Protein AF-0000000067332868 (afdb_homodimer)

Nearest PDB structures (foldseek):
  3ima-assembly1_B  TM=9.356E-01  e=1.947E-05  Colocasia esculenta
  4lzi-assembly1_A  TM=9.029E-01  e=5.830E-05  Solanum tuberosum
  2w9p-assembly9_I  TM=9.432E-01  e=9.550E-05  Solanum tuberosum
  7uai-assembly1_H  TM=7.246E-01  e=8.571E-02  Homo sapiens
  5kux-assembly1_A  TM=5.017E-01  e=9.050E-03  synthetic construct

Solvent-accessible surface area (backbone atoms only — not comparable to full-atom values): 15020 Å² total; per-residue (Å²): 133,81,81,77,77,82,77,81,79,81,82,80,78,78,78,80,78,65,81,65,81,84,70,84,54,53,57,85,50,64,70,70,57,42,56,50,69,40,88,89,58,41,37,56,51,82,62,49,80,36,68,68,56,36,49,50,42,44,47,47,45,52,52,49,25,67,41,57,72,4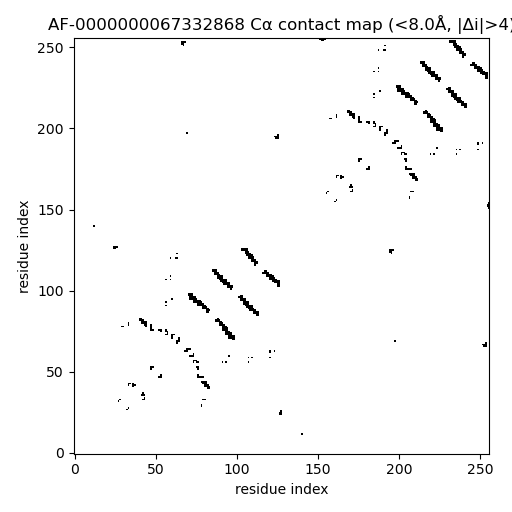7,67,62,40,70,72,45,40,73,44,41,32,34,28,82,71,96,27,40,36,36,42,36,34,30,38,32,32,37,77,89,69,49,73,47,46,27,42,34,32,37,40,34,33,75,85,79,60,50,72,43,81,74,46,71,34,55,59,82,133,81,82,78,78,80,78,81,80,80,79,77,78,76,77,77,73,80,76,71,84,83,68,82,51,52,57,87,49,63,70,69,58,41,59,51,67,41,88,87,60,41,38,56,52,84,63,49,81,36,68,68,54,36,50,50,42,44,49,47,46,52,52,50,26,69,40,58,71,46,67,62,39,71,72,46,39,74,42,42,33,35,28,81,71,96,26,40,37,36,42,37,34,30,40,32,34,36,77,89,69,49,72,46,45,26,41,34,32,38,40,34,32,73,87,82,59,50,73,44,80,74,47,70,34,54,59,80

Foldseek 3Di:
DDPPPPPPDPPPPPPPPPPPPPPDQPDPCAPVVQPPPDPDFKDKDDDQVDPVNFVVQQVLVVVVCVVVVFDKHWDGFRIWIWGDDQFIWIWTWTWMAGPVRDIFTKTWIKGAHDPVRDIDTDDIGTGD/DPPPPPPPDPPPPPPPPPDDPPPPLPDPCAPVVQPPPDPDFKDKDDDQVDPVNFVVQQVLVVVVCVVVVFDKHWDGFRIWIWGDDQFIWIWTWTWMAGPVRDIFTKTWIKGAHDVVRDIDTDDIGTGD

Structure (mmCIF, N/CA/C/O backbone):
data_AF-0000000067332868-model_v1
#
loop_
_entity.id
_entity.type
_entity.pdbx_description
1 polymer 'Cysteine proteinase inhibitor'
#
loop_
_atom_site.group_PDB
_atom_site.id
_atom_site.type_symbol
_atom_site.label_atom_id
_atom_site.label_alt_id
_atom_site.label_comp_id
_atom_site.label_asym_id
_atom_site.label_entity_id
_atom_site.label_seq_id
_atom_site.pdbx_PDB_ins_code
_atom_site.Cartn_x
_atom_site.Cartn_y
_atom_site.Cartn_z
_atom_site.occupancy
_atom_site.B_iso_or_equiv
_atom_site.auth_seq_id
_atom_site.auth_comp_id
_atom_site.auth_asym_id
_atom_site.auth_atom_id
_atom_site.pdbx_PDB_model_num
ATOM 1 N N . MET A 1 1 ? 49.406 -16.328 24.766 1 29.92 1 MET A N 1
ATOM 2 C CA . MET A 1 1 ? 49.469 -15.109 23.984 1 29.92 1 MET A CA 1
ATOM 3 C C . MET A 1 1 ? 48.375 -15.102 22.906 1 29.92 1 MET A C 1
ATOM 5 O O . MET A 1 1 ? 48.5 -15.805 21.891 1 29.92 1 MET A O 1
ATOM 9 N N . ARG A 1 2 ? 47.062 -15.211 23.25 1 40.25 2 ARG A N 1
ATOM 10 C CA . ARG A 1 2 ? 45.938 -15.766 22.531 1 40.25 2 ARG A CA 1
ATOM 11 C C . ARG A 1 2 ? 45.531 -14.867 21.359 1 40.25 2 ARG A C 1
ATOM 13 O O . ARG A 1 2 ? 45.344 -13.664 21.531 1 40.25 2 ARG A O 1
ATOM 20 N N . THR A 1 3 ? 45.969 -15.227 20.125 1 40.34 3 THR A N 1
ATOM 21 C CA . THR A 1 3 ? 45.781 -14.531 18.859 1 40.34 3 THR A CA 1
ATOM 22 C C . THR A 1 3 ? 44.312 -14.227 18.609 1 40.34 3 THR A C 1
ATOM 24 O O . THR A 1 3 ? 43.469 -15.133 18.547 1 40.34 3 THR A O 1
ATOM 27 N N . THR A 1 4 ? 43.719 -13.102 19.109 1 47.38 4 THR A N 1
ATOM 28 C CA . THR A 1 4 ? 42.375 -12.555 18.938 1 47.38 4 THR A CA 1
ATOM 29 C C . THR A 1 4 ? 42.062 -12.352 17.469 1 47.38 4 THR A C 1
ATOM 31 O O . THR A 1 4 ? 42.719 -11.562 16.781 1 47.38 4 THR A O 1
ATOM 34 N N . SER A 1 5 ? 41.688 -13.375 16.688 1 40.94 5 SER A N 1
ATOM 35 C CA . SER A 1 5 ? 41.344 -13.32 15.266 1 40.94 5 SER A CA 1
ATOM 36 C C . SER A 1 5 ? 40.25 -12.281 15 1 40.94 5 SER A C 1
ATOM 38 O O . SER A 1 5 ? 39.188 -12.312 15.633 1 40.94 5 SER A O 1
ATOM 40 N N . PHE A 1 6 ? 40.594 -11.031 14.609 1 41.34 6 PHE A N 1
ATOM 41 C CA . PHE A 1 6 ? 39.719 -9.945 14.18 1 41.34 6 PHE A CA 1
ATOM 42 C C . PHE A 1 6 ? 38.844 -10.383 13.008 1 41.34 6 PHE A C 1
ATOM 44 O O . PHE A 1 6 ? 39.375 -10.648 11.914 1 41.34 6 PHE A O 1
ATOM 51 N N . LEU A 1 7 ? 37.75 -11.117 13.227 1 36.78 7 LEU A N 1
ATOM 52 C CA . LEU A 1 7 ? 36.812 -11.5 12.188 1 36.78 7 LEU A CA 1
ATOM 53 C C . LEU A 1 7 ? 36.25 -10.273 11.492 1 36.78 7 LEU A C 1
ATOM 55 O O . LEU A 1 7 ? 35.656 -9.406 12.133 1 36.78 7 LEU A O 1
ATOM 59 N N . LEU A 1 8 ? 36.75 -9.875 10.305 1 32.12 8 LEU A N 1
ATOM 60 C CA . LEU A 1 8 ? 36.375 -8.828 9.352 1 32.12 8 LEU A CA 1
ATOM 61 C C . LEU A 1 8 ? 34.969 -9.039 8.852 1 32.12 8 LEU A C 1
ATOM 63 O O . LEU A 1 8 ? 34.656 -10.039 8.195 1 32.12 8 LEU A O 1
ATOM 67 N N . ILE A 1 9 ? 33.938 -8.508 9.555 1 33.19 9 ILE A N 1
ATOM 68 C CA . ILE A 1 9 ? 32.531 -8.578 9.188 1 33.19 9 ILE A CA 1
ATOM 69 C C . ILE A 1 9 ? 32.281 -7.793 7.902 1 33.19 9 ILE A C 1
ATOM 71 O O . ILE A 1 9 ? 32.531 -6.582 7.855 1 33.19 9 ILE A O 1
ATOM 75 N N . VAL A 1 10 ? 32.25 -8.406 6.68 1 31.3 10 VAL A N 1
ATOM 76 C CA . VAL A 1 10 ? 31.938 -7.898 5.344 1 31.3 10 VAL A CA 1
ATOM 77 C C . VAL A 1 10 ? 30.5 -7.41 5.285 1 31.3 10 VAL A C 1
ATOM 79 O O . VAL A 1 10 ? 29.562 -8.195 5.473 1 31.3 10 VAL A O 1
ATOM 82 N N . VAL A 1 11 ? 30.172 -6.141 5.648 1 30.38 11 VAL A N 1
ATOM 83 C CA . VAL A 1 11 ? 28.875 -5.461 5.523 1 30.38 11 VAL A CA 1
ATOM 84 C C . VAL A 1 11 ? 28.453 -5.43 4.055 1 30.38 11 VAL A C 1
ATOM 86 O O . VAL A 1 11 ? 29.094 -4.762 3.234 1 30.38 11 VAL A O 1
ATOM 89 N N . VAL A 1 12 ? 27.75 -6.473 3.467 1 29.84 12 VAL A N 1
ATOM 90 C CA . VAL A 1 12 ? 27.188 -6.469 2.123 1 29.84 12 VAL A CA 1
ATOM 91 C C . VAL A 1 12 ? 26.031 -5.469 2.049 1 29.84 12 VAL A C 1
ATOM 93 O O . VAL A 1 12 ? 25.016 -5.633 2.729 1 29.84 12 VAL A O 1
ATOM 96 N N . VAL A 1 13 ? 26.219 -4.184 1.858 1 28.98 13 VAL A N 1
ATOM 97 C CA . VAL A 1 13 ? 25.266 -3.143 1.512 1 28.98 13 VAL A CA 1
ATOM 98 C C . VAL A 1 13 ? 24.438 -3.58 0.301 1 28.98 13 VAL A C 1
ATOM 100 O O . VAL A 1 13 ? 24.969 -3.715 -0.803 1 28.98 13 VAL A O 1
ATOM 103 N N . ILE A 1 14 ? 23.281 -4.34 0.444 1 29.86 14 ILE A N 1
ATOM 104 C CA . ILE A 1 14 ? 22.375 -4.598 -0.675 1 29.86 14 ILE A CA 1
ATOM 105 C C . ILE A 1 14 ? 21.734 -3.289 -1.13 1 29.86 14 ILE A C 1
ATOM 107 O O . ILE A 1 14 ? 21.047 -2.621 -0.348 1 29.86 14 ILE A O 1
ATOM 111 N N . MET A 1 15 ? 22.281 -2.553 -2.029 1 28.39 15 MET A N 1
ATOM 112 C CA . MET A 1 15 ? 21.766 -1.441 -2.824 1 28.39 15 MET A CA 1
ATOM 113 C C . MET A 1 15 ? 20.375 -1.762 -3.373 1 28.39 15 MET A C 1
ATOM 115 O O . MET A 1 15 ?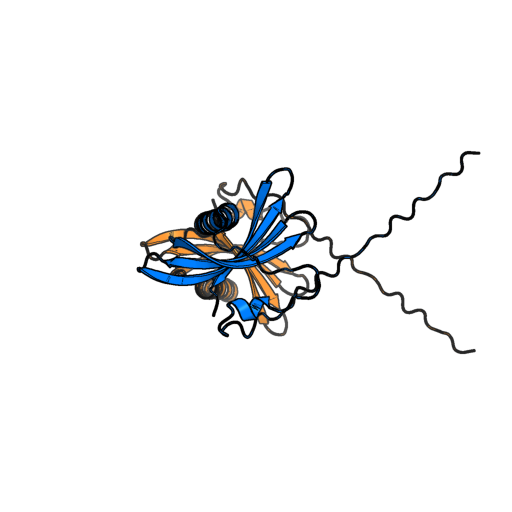 20.219 -2.705 -4.148 1 28.39 15 MET A O 1
ATOM 119 N N . TYR A 1 16 ? 19.297 -1.478 -2.457 1 30.19 16 TYR A N 1
ATOM 120 C CA . TYR A 1 16 ? 17.969 -1.68 -3.012 1 30.19 16 TYR A CA 1
ATOM 121 C C . TYR A 1 16 ? 17.703 -0.71 -4.156 1 30.19 16 TYR A C 1
ATOM 123 O O . TYR A 1 16 ? 17.797 0.507 -3.982 1 30.19 16 TYR A O 1
ATOM 131 N N . ALA A 1 17 ? 17.844 -1.051 -5.395 1 29.14 17 ALA A N 1
ATOM 132 C CA . ALA A 1 17 ? 17.531 -0.453 -6.684 1 29.14 17 ALA A CA 1
ATOM 133 C C . ALA A 1 17 ? 16.047 -0.12 -6.777 1 29.14 17 ALA A C 1
ATOM 135 O O . ALA A 1 17 ? 15.273 -0.834 -7.434 1 29.14 17 ALA A O 1
ATOM 136 N N . ILE A 1 18 ? 15.32 0.392 -5.762 1 31.39 18 ILE A N 1
ATOM 137 C CA . ILE A 1 18 ? 13.898 0.318 -6.062 1 31.39 18 ILE A CA 1
ATOM 138 C C . ILE A 1 18 ? 13.539 1.345 -7.137 1 31.39 18 ILE A C 1
ATOM 140 O O . ILE A 1 18 ? 12.391 1.428 -7.57 1 31.39 18 ILE A O 1
ATOM 144 N N . GLY A 1 19 ? 14.234 2.379 -7.508 1 31.89 19 GLY A N 1
ATOM 145 C CA . GLY A 1 19 ? 13.414 3.363 -8.195 1 31.89 19 GLY 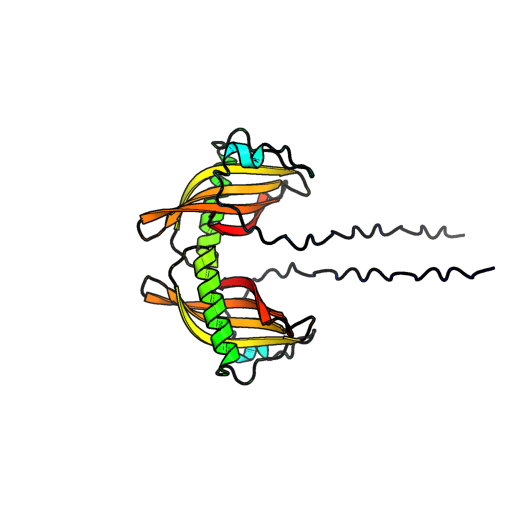A CA 1
ATOM 146 C C . GLY A 1 19 ? 12.844 2.852 -9.508 1 31.89 19 GLY A C 1
ATOM 147 O O . GLY A 1 19 ? 13.242 3.301 -10.586 1 31.89 19 GLY A O 1
ATOM 148 N N . VAL A 1 20 ? 12.438 1.675 -9.766 1 33.19 20 VAL A N 1
ATOM 149 C CA . VAL A 1 20 ? 11.945 1.549 -11.133 1 33.19 20 VAL A CA 1
ATOM 150 C C . VAL A 1 20 ? 10.727 2.445 -11.328 1 33.19 20 VAL A C 1
ATOM 152 O O . VAL A 1 20 ? 9.781 2.396 -10.539 1 33.19 20 VAL A O 1
ATOM 155 N N . PRO A 1 21 ? 10.75 3.586 -11.945 1 30.84 21 PRO A N 1
ATOM 156 C CA . PRO A 1 21 ? 9.469 4.133 -12.406 1 30.84 21 PRO A CA 1
ATOM 157 C C . PRO A 1 21 ? 8.578 3.074 -13.047 1 30.84 21 PRO A C 1
ATOM 159 O O . PRO A 1 21 ? 9.023 2.32 -13.914 1 30.84 21 PRO A O 1
ATOM 162 N N . ALA A 1 22 ? 7.578 2.508 -12.406 1 32.03 22 ALA A N 1
ATOM 163 C CA . ALA A 1 22 ? 6.57 1.568 -12.898 1 32.03 22 ALA A CA 1
ATOM 164 C C . ALA A 1 22 ? 5.785 2.164 -14.062 1 32.03 22 ALA A C 1
ATOM 166 O O . ALA A 1 22 ? 4.875 2.967 -13.859 1 32.03 22 ALA A O 1
ATOM 167 N N . THR A 1 23 ? 6.32 2.824 -15.07 1 33 23 THR A N 1
ATOM 168 C CA . THR A 1 23 ? 5.469 3.326 -16.141 1 33 23 THR A CA 1
ATOM 169 C C . THR A 1 23 ? 4.539 2.229 -16.656 1 33 23 THR A C 1
ATOM 171 O O . THR A 1 23 ? 3.324 2.418 -16.719 1 33 23 THR A O 1
ATOM 174 N N . GLY A 1 24 ? 4.922 1.521 -17.812 1 31.52 24 GLY A N 1
ATOM 175 C CA . GLY A 1 24 ? 4.176 1.049 -18.953 1 31.52 24 GLY A CA 1
ATOM 176 C C . GLY A 1 24 ? 3.377 -0.211 -18.672 1 31.52 24 GLY A C 1
ATOM 177 O O . GLY A 1 24 ? 3.842 -1.319 -18.953 1 31.52 24 GLY A O 1
ATOM 178 N N . CYS A 1 25 ? 2.617 -0.277 -17.641 1 32.5 25 CYS A N 1
ATOM 179 C CA . CYS A 1 25 ? 2.191 -1.63 -17.297 1 32.5 25 CYS A CA 1
ATOM 180 C C . CYS A 1 25 ? 1.218 -2.172 -18.328 1 32.5 25 CYS A C 1
ATOM 182 O O . CYS A 1 25 ? 0.684 -3.271 -18.172 1 32.5 25 CYS A O 1
ATOM 184 N N . GLY A 1 26 ? 0.621 -1.315 -19.094 1 30.06 26 GLY A N 1
ATOM 185 C CA . GLY A 1 26 ? -0.625 -1.815 -19.656 1 30.06 26 GLY A CA 1
ATOM 186 C C . GLY A 1 26 ? -0.439 -3.039 -20.531 1 30.06 26 GLY A C 1
ATOM 187 O O . GLY A 1 26 ? -1.333 -3.402 -21.297 1 30.06 26 GLY A O 1
ATOM 188 N N . GLU A 1 27 ? 0.792 -3.219 -20.984 1 31.98 27 GLU A N 1
ATOM 189 C CA . GLU A 1 27 ? 0.704 -4.223 -22.031 1 31.98 27 GLU A CA 1
ATOM 190 C C . GLU A 1 27 ? 0.125 -5.531 -21.5 1 31.98 27 GLU A C 1
ATOM 192 O O . GLU A 1 27 ? 0.164 -5.793 -20.297 1 31.98 27 GLU A O 1
ATOM 197 N N . SER A 1 28 ? -0.56 -6.395 -22.266 1 34.91 28 SER A N 1
ATOM 198 C CA . SER A 1 28 ? -1.007 -7.77 -22.062 1 34.91 28 SER A CA 1
ATOM 199 C C . SER A 1 28 ? 0.024 -8.578 -21.281 1 34.91 28 SER A C 1
ATOM 201 O O . SER A 1 28 ? 1.09 -8.906 -21.812 1 34.91 28 SER A O 1
ATOM 203 N N . MET A 1 29 ? 0.327 -8.25 -20.125 1 42.38 29 MET A N 1
ATOM 204 C CA . MET A 1 29 ? 1.393 -8.703 -19.25 1 42.38 29 MET A CA 1
ATOM 205 C C . MET A 1 29 ? 1.365 -10.227 -19.094 1 42.38 29 MET A C 1
ATOM 207 O O . MET A 1 29 ? 2.17 -10.797 -18.359 1 42.38 29 MET A O 1
ATOM 211 N N . GLY A 1 30 ? 0.414 -10.953 -19.625 1 43 30 GLY A N 1
ATOM 212 C CA . GLY A 1 30 ? 0.345 -12.359 -19.266 1 43 30 GLY A CA 1
ATOM 213 C C . GLY A 1 30 ? 1.706 -13.023 -19.188 1 43 30 GLY A C 1
ATOM 214 O O . GLY A 1 30 ? 2.529 -12.664 -18.344 1 43 30 GLY A O 1
ATOM 215 N N . THR A 1 31 ? 1.778 -14.219 -20.078 1 45.84 31 THR A N 1
ATOM 216 C CA . THR A 1 31 ? 2.922 -15.117 -20.188 1 45.84 31 THR A CA 1
ATOM 217 C C . THR A 1 31 ? 4.172 -14.359 -20.609 1 45.84 31 THR A C 1
ATOM 219 O O . THR A 1 31 ? 5.281 -14.68 -20.188 1 45.84 31 THR A O 1
ATOM 222 N N . ARG A 1 32 ? 3.85 -13.445 -21.391 1 47.28 32 ARG A N 1
ATOM 223 C CA . ARG A 1 32 ? 4.961 -12.742 -22.031 1 47.28 32 ARG A CA 1
ATOM 224 C C . ARG A 1 32 ? 5.723 -11.891 -21.016 1 47.28 32 ARG A C 1
ATOM 226 O O . ARG A 1 32 ? 6.926 -11.68 -21.156 1 47.28 32 ARG A O 1
ATOM 233 N N . LEU A 1 33 ? 4.844 -11.453 -20.016 1 51.38 33 LEU A N 1
ATOM 234 C CA . LEU A 1 33 ? 5.516 -10.586 -19.047 1 51.38 33 LEU A CA 1
ATOM 235 C C . LEU A 1 33 ? 6.617 -11.336 -18.312 1 51.38 33 LEU A C 1
ATOM 237 O O . LEU A 1 33 ? 7.641 -10.75 -17.953 1 51.38 33 LEU A O 1
ATOM 241 N N . TRP A 1 34 ? 6.25 -12.602 -18.078 1 65.25 34 TRP A N 1
ATOM 242 C CA . TRP A 1 34 ? 7.207 -13.281 -17.219 1 65.25 34 TRP A CA 1
ATOM 243 C C . TRP A 1 34 ? 8.273 -14 -18.047 1 65.25 34 TRP A C 1
ATOM 245 O O . TRP A 1 34 ? 9.156 -14.656 -17.484 1 65.25 34 TRP A O 1
ATOM 255 N N . ASN A 1 35 ? 7.988 -14.078 -19.344 1 55.69 35 ASN A N 1
ATOM 256 C CA . ASN A 1 35 ? 8.898 -14.891 -20.156 1 55.69 35 ASN A CA 1
ATOM 257 C C . ASN A 1 35 ? 10.359 -14.516 -19.891 1 55.69 35 ASN A C 1
ATOM 259 O O . ASN A 1 35 ? 11.266 -15.156 -20.422 1 55.69 35 ASN A O 1
ATOM 263 N N . THR A 1 36 ? 10.516 -13.391 -19.5 1 52.78 36 THR A N 1
ATOM 264 C CA . THR A 1 36 ? 11.961 -13.203 -19.422 1 52.78 36 THR A CA 1
ATOM 265 C C . THR A 1 36 ? 12.516 -13.859 -18.156 1 52.78 36 THR A C 1
ATOM 267 O O . THR A 1 36 ? 11.977 -13.664 -17.062 1 52.78 36 THR A O 1
ATOM 270 N N . THR A 1 37 ? 12.836 -15.172 -18.297 1 54.25 37 THR A N 1
ATOM 271 C CA . THR A 1 37 ? 13.664 -15.664 -17.203 1 54.25 37 THR A CA 1
ATOM 272 C C . THR A 1 37 ? 14.477 -14.523 -16.594 1 54.25 37 THR A C 1
ATOM 274 O O . THR A 1 37 ? 15.344 -13.945 -17.25 1 54.25 37 THR A O 1
ATOM 277 N N . GLY A 1 38 ? 13.781 -13.664 -16.109 1 54.06 38 GLY A N 1
ATOM 278 C CA . GLY A 1 38 ? 14.438 -12.43 -15.688 1 54.06 38 GLY A CA 1
ATOM 279 C C . GLY A 1 38 ? 15.711 -12.664 -14.906 1 54.06 38 GLY A C 1
ATOM 280 O O . GLY A 1 38 ? 15.906 -13.742 -14.328 1 54.06 38 GLY A O 1
ATOM 281 N N . ALA A 1 39 ? 16.703 -11.969 -15.023 1 64.88 39 ALA A N 1
ATOM 282 C CA . ALA A 1 39 ? 17.859 -11.719 -14.18 1 64.88 39 ALA A CA 1
ATOM 283 C C . ALA A 1 39 ? 17.453 -11.555 -12.719 1 64.88 39 ALA A C 1
ATOM 285 O O . ALA A 1 39 ? 16.328 -11.125 -12.422 1 64.88 39 ALA A O 1
ATOM 286 N N . ASN A 1 40 ? 17.969 -12.508 -11.82 1 80.81 40 ASN A N 1
ATOM 287 C CA . ASN A 1 40 ? 17.922 -12.312 -10.375 1 80.81 40 ASN A CA 1
ATOM 288 C C . ASN A 1 40 ? 17.094 -13.383 -9.688 1 80.81 40 ASN A C 1
ATOM 290 O O . ASN A 1 40 ? 16.469 -13.125 -8.648 1 80.81 40 ASN A O 1
ATOM 294 N N . GLY A 1 41 ? 16.75 -14.516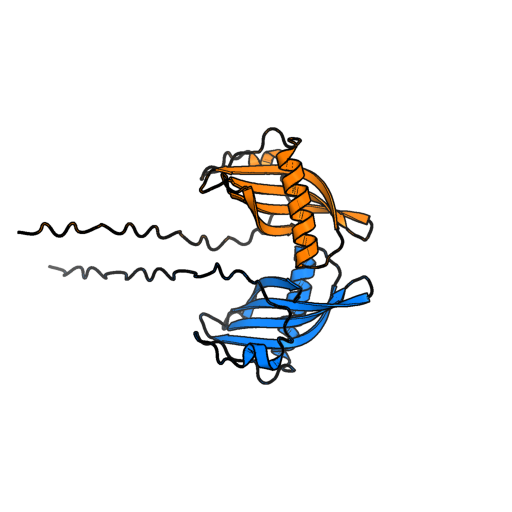 -10.492 1 91 41 GLY A N 1
ATOM 295 C CA . GLY A 1 41 ? 16.203 -15.664 -9.797 1 91 41 GLY A CA 1
ATOM 296 C C . GLY A 1 41 ? 14.688 -15.75 -9.906 1 91 41 GLY A C 1
ATOM 297 O O . GLY A 1 41 ? 14.07 -16.672 -9.359 1 91 41 GLY A O 1
ATOM 298 N N . TRP A 1 42 ? 14.047 -14.891 -10.594 1 93.38 42 TRP A N 1
ATOM 299 C CA . TRP A 1 42 ? 12.602 -14.961 -10.789 1 93.38 42 TRP A CA 1
ATOM 300 C C . TRP A 1 42 ? 12.25 -15.984 -11.867 1 93.38 42 TRP A C 1
ATOM 302 O O . TRP A 1 42 ? 12.906 -16.047 -12.906 1 93.38 42 TRP A O 1
ATOM 312 N N . GLU A 1 43 ? 11.258 -16.797 -11.602 1 94.25 43 GLU A N 1
ATOM 313 C CA . GLU A 1 43 ? 10.758 -17.797 -12.547 1 94.25 43 GLU A CA 1
ATOM 314 C C . GLU A 1 43 ? 9.234 -17.75 -12.641 1 94.25 43 GLU A C 1
ATOM 316 O O . GLU A 1 43 ? 8.555 -17.609 -11.625 1 94.25 43 GLU A O 1
ATOM 321 N N . PRO A 1 44 ? 8.797 -17.906 -13.82 1 95.31 44 PRO A N 1
ATOM 322 C CA . PRO A 1 44 ? 7.34 -17.969 -13.93 1 95.31 44 PRO A CA 1
ATOM 323 C C . PRO A 1 44 ? 6.742 -19.156 -13.18 1 95.31 44 PRO A C 1
ATOM 325 O O . PRO A 1 44 ? 7.363 -20.219 -13.102 1 95.31 44 PRO A O 1
ATOM 328 N N . ILE A 1 45 ? 5.617 -18.891 -12.648 1 97.12 45 ILE A N 1
ATOM 329 C CA . ILE A 1 45 ? 4.895 -19.984 -12.008 1 97.12 45 ILE A CA 1
ATOM 330 C C . ILE A 1 45 ? 4.285 -20.891 -13.07 1 97.12 45 ILE A C 1
ATOM 332 O O . ILE A 1 45 ? 3.438 -20.469 -13.852 1 97.12 45 ILE A O 1
ATOM 336 N N . LYS A 1 46 ? 4.652 -22.062 -13.062 1 95 46 LYS A N 1
ATOM 337 C CA . LYS A 1 46 ? 4.293 -22.984 -14.133 1 95 46 LYS A CA 1
ATOM 338 C C . LYS A 1 46 ? 2.846 -23.453 -13.992 1 95 46 LYS A C 1
ATOM 340 O O . LYS A 1 46 ? 2.104 -23.484 -14.977 1 95 46 LYS A O 1
ATOM 345 N N . ASN A 1 47 ? 2.467 -23.875 -12.828 1 97.75 47 ASN A N 1
ATOM 346 C CA . ASN A 1 47 ? 1.086 -24.281 -12.578 1 97.75 47 ASN A CA 1
ATOM 347 C C . ASN A 1 47 ? 0.333 -23.219 -11.766 1 97.75 47 ASN A C 1
ATOM 349 O O . ASN A 1 47 ? 0.291 -23.297 -10.539 1 97.75 47 ASN A O 1
ATOM 353 N N . ILE A 1 48 ? -0.323 -22.344 -12.422 1 98 48 ILE A N 1
ATOM 354 C CA . ILE A 1 48 ? -0.98 -21.219 -11.789 1 98 48 ILE A CA 1
ATOM 355 C C . ILE A 1 48 ? -2.184 -21.703 -10.984 1 98 48 ILE A C 1
ATOM 357 O O . ILE A 1 48 ? -2.627 -21.016 -10.047 1 98 48 ILE A O 1
ATOM 361 N N . ASN A 1 49 ? -2.66 -22.891 -11.273 1 98.25 49 ASN A N 1
ATOM 362 C CA . ASN A 1 49 ? -3.834 -23.422 -10.586 1 98.25 49 ASN A CA 1
ATOM 363 C C . ASN A 1 49 ? -3.447 -24.219 -9.344 1 98.25 49 ASN A C 1
ATOM 365 O O . ASN A 1 49 ? -4.309 -24.781 -8.672 1 98.25 49 ASN A O 1
ATOM 369 N N . ASP A 1 50 ? -2.15 -24.203 -9.102 1 98.31 50 ASP A N 1
ATOM 370 C CA . ASP A 1 50 ? -1.694 -24.844 -7.879 1 98.31 50 ASP A CA 1
ATOM 371 C C . ASP A 1 50 ? -2.457 -24.328 -6.664 1 98.31 50 ASP A C 1
ATOM 373 O O . ASP A 1 50 ? -2.676 -23.125 -6.527 1 98.31 50 ASP A O 1
ATOM 377 N N . LYS A 1 51 ? -2.822 -25.266 -5.734 1 98.56 51 LYS A N 1
ATOM 378 C CA . LYS A 1 51 ? -3.654 -24.922 -4.586 1 98.56 51 LYS A CA 1
ATOM 379 C C . LYS A 1 51 ? -2.975 -23.875 -3.711 1 98.56 51 LYS A C 1
ATOM 381 O O . LYS A 1 51 ? -3.625 -22.953 -3.23 1 98.56 51 LYS A O 1
ATOM 386 N N . HIS A 1 52 ? -1.703 -23.969 -3.422 1 98.44 52 HIS A N 1
ATOM 387 C CA . HIS A 1 52 ? -0.975 -23.047 -2.564 1 98.44 52 HIS A CA 1
ATOM 388 C C . HIS A 1 52 ? -0.911 -21.656 -3.188 1 98.44 52 HIS A C 1
ATOM 390 O O . HIS A 1 52 ? -1.064 -20.641 -2.49 1 98.44 52 HIS A O 1
ATOM 396 N N . ILE A 1 53 ? -0.722 -21.594 -4.496 1 98.69 53 ILE A N 1
ATOM 397 C CA . ILE A 1 53 ? -0.679 -20.328 -5.223 1 98.69 53 ILE A CA 1
ATOM 398 C C . ILE A 1 53 ? -2.027 -19.625 -5.105 1 98.69 53 ILE A C 1
ATOM 400 O O . ILE A 1 53 ? -2.084 -18.422 -4.809 1 98.69 53 ILE A O 1
ATOM 404 N N . GLN A 1 54 ? -3.086 -20.375 -5.32 1 98.94 54 GLN A N 1
ATOM 405 C CA . GLN A 1 54 ? -4.418 -19.781 -5.242 1 98.94 54 GLN A CA 1
ATOM 406 C C . GLN A 1 54 ? -4.746 -19.359 -3.816 1 98.94 54 GLN A C 1
ATOM 408 O O . GLN A 1 54 ? -5.367 -18.312 -3.6 1 98.94 54 GLN A O 1
ATOM 413 N N . GLU A 1 55 ? -4.277 -20.141 -2.818 1 98.75 55 GLU A N 1
ATOM 414 C CA . GLU A 1 55 ? -4.473 -19.781 -1.417 1 98.75 55 GLU A CA 1
ATOM 415 C C . GLU A 1 55 ? -3.721 -18.5 -1.067 1 98.75 55 GLU A C 1
ATOM 417 O O . GLU A 1 55 ? -4.227 -17.656 -0.316 1 98.75 55 GLU A O 1
ATOM 422 N N . LEU A 1 56 ? -2.555 -18.359 -1.602 1 98.75 56 LEU A N 1
ATOM 423 C CA . LEU A 1 56 ? -1.772 -17.156 -1.387 1 98.75 56 LEU A CA 1
ATOM 424 C C . LEU A 1 56 ? -2.488 -15.93 -1.959 1 98.75 56 LEU A C 1
ATOM 426 O O . LEU A 1 56 ? -2.51 -14.867 -1.334 1 98.75 56 LEU A O 1
ATOM 430 N N . GLY A 1 57 ? -3.008 -16.062 -3.129 1 98.88 57 GLY A N 1
ATOM 431 C CA . GLY A 1 57 ? -3.773 -14.977 -3.725 1 98.88 57 GLY A CA 1
ATOM 432 C C . GLY A 1 57 ? -4.984 -14.578 -2.898 1 98.88 57 GLY A C 1
ATOM 433 O O . GLY A 1 57 ? -5.234 -13.391 -2.689 1 98.88 57 GLY A O 1
ATOM 434 N N . ASP A 1 58 ? -5.723 -15.602 -2.5 1 98.81 58 ASP A N 1
ATOM 435 C CA . ASP A 1 58 ? -6.891 -15.359 -1.66 1 98.81 58 ASP A CA 1
ATOM 436 C C . ASP A 1 58 ? -6.504 -14.625 -0.381 1 98.81 58 ASP A C 1
ATOM 438 O O . ASP A 1 58 ? -7.141 -13.633 -0.016 1 98.81 58 ASP A O 1
ATOM 442 N N . TRP A 1 59 ? -5.473 -15.047 0.251 1 98.81 59 TRP A N 1
ATOM 443 C CA . TRP A 1 59 ? -4.969 -14.406 1.459 1 98.81 59 TRP A CA 1
ATOM 444 C C . TRP A 1 59 ? -4.562 -12.961 1.179 1 98.81 59 TRP A C 1
ATOM 446 O O . TRP A 1 59 ? -4.836 -12.062 1.98 1 98.81 59 TRP A O 1
ATOM 456 N N . ALA A 1 60 ? -3.893 -12.727 0.099 1 98.75 60 ALA A N 1
ATOM 457 C CA . ALA A 1 60 ? -3.443 -11.383 -0.256 1 98.75 60 ALA A CA 1
ATOM 458 C C . ALA A 1 60 ? -4.625 -10.43 -0.389 1 98.75 60 ALA A C 1
ATOM 460 O O . ALA A 1 60 ? -4.57 -9.297 0.086 1 98.75 60 ALA A O 1
ATOM 461 N N . VAL A 1 61 ? -5.672 -10.836 -1.036 1 98.62 61 VAL A N 1
ATOM 462 C CA . VAL A 1 61 ? -6.855 -10.008 -1.229 1 98.62 61 VAL A CA 1
ATOM 463 C C . VAL A 1 61 ? -7.52 -9.727 0.119 1 98.62 61 VAL A C 1
ATOM 465 O O . VAL A 1 61 ? -7.949 -8.609 0.388 1 98.62 61 VAL A O 1
ATOM 468 N N . LEU A 1 62 ? -7.617 -10.789 0.952 1 97.81 62 LEU A N 1
ATOM 469 C CA . LEU A 1 62 ? -8.18 -10.617 2.289 1 97.81 62 LEU A CA 1
ATOM 470 C C . LEU A 1 62 ? -7.344 -9.625 3.1 1 97.81 62 LEU A C 1
ATOM 472 O O . LEU A 1 62 ? -7.895 -8.734 3.756 1 97.81 62 LEU A O 1
ATOM 476 N N . GLU A 1 63 ? -6.031 -9.797 3.105 1 97.69 63 GLU A N 1
ATOM 477 C CA . GLU A 1 63 ? -5.125 -8.906 3.82 1 97.69 63 GLU A CA 1
ATOM 478 C C . GLU A 1 63 ? -5.27 -7.469 3.332 1 97.69 63 GLU A C 1
ATOM 480 O O . GLU A 1 63 ? -5.305 -6.531 4.133 1 97.69 63 GLU A O 1
ATOM 485 N N . PHE A 1 64 ? -5.297 -7.352 2.045 1 96.88 64 PHE A N 1
ATOM 486 C CA . PHE A 1 64 ? -5.504 -6.043 1.439 1 96.88 64 PHE A CA 1
ATOM 487 C C . PHE A 1 64 ? -6.809 -5.422 1.924 1 96.88 64 PHE A C 1
ATOM 489 O O . PHE A 1 64 ? -6.828 -4.266 2.355 1 96.88 64 PHE A O 1
ATOM 496 N N . SER A 1 65 ? -7.812 -6.129 1.819 1 94.75 65 SER A N 1
ATOM 497 C CA . SER A 1 65 ? -9.125 -5.652 2.24 1 94.75 65 SER A CA 1
ATOM 498 C C . SER A 1 65 ? -9.109 -5.211 3.701 1 94.75 65 SER A C 1
ATOM 500 O O . SER A 1 65 ? -9.719 -4.195 4.055 1 94.75 65 SER A O 1
ATOM 502 N N . LYS A 1 66 ? -8.469 -5.945 4.523 1 94.25 66 LYS A N 1
ATOM 503 C CA . LYS A 1 66 ? -8.383 -5.617 5.945 1 94.25 66 LYS A CA 1
ATOM 504 C C . LYS A 1 66 ? -7.602 -4.324 6.164 1 94.25 66 LYS A C 1
ATOM 506 O O . LYS A 1 66 ? -7.977 -3.498 6.996 1 94.25 66 LYS A O 1
ATOM 511 N N . ARG A 1 67 ? -6.555 -4.074 5.43 1 93.5 67 ARG A N 1
ATOM 512 C CA . ARG A 1 67 ? -5.656 -2.941 5.609 1 93.5 67 ARG A CA 1
ATOM 513 C C . ARG A 1 67 ? -6.324 -1.638 5.191 1 93.5 67 ARG A C 1
ATOM 515 O O . ARG A 1 67 ? -6.105 -0.594 5.809 1 93.5 67 ARG A O 1
ATOM 522 N N . VAL A 1 68 ? -7.117 -1.692 4.141 1 93.06 68 VAL A N 1
ATOM 523 C CA . VAL A 1 68 ? -7.582 -0.424 3.59 1 93.06 68 VAL A CA 1
ATOM 524 C C . VAL A 1 68 ? -9.102 -0.334 3.713 1 93.06 68 VAL A C 1
ATOM 526 O O . VAL A 1 68 ? -9.703 0.691 3.373 1 93.06 68 VAL A O 1
ATOM 529 N N . ASN A 1 69 ? -9.773 -1.434 4.184 1 90.56 69 ASN A N 1
ATOM 530 C CA . ASN A 1 69 ? -11.211 -1.48 4.391 1 90.56 69 ASN A CA 1
ATOM 531 C C . ASN A 1 69 ? -11.969 -1.256 3.084 1 90.56 69 ASN A C 1
ATOM 533 O O . ASN A 1 69 ? -12.906 -0.452 3.033 1 90.56 69 ASN A O 1
ATOM 537 N N . CYS A 1 70 ? -11.477 -1.796 2.061 1 90.81 70 CYS A N 1
ATOM 538 C CA . CYS A 1 70 ? -12.148 -1.854 0.769 1 90.81 70 CYS A CA 1
ATOM 539 C C . CYS A 1 70 ? -12.781 -3.221 0.544 1 90.81 70 CYS A C 1
ATOM 541 O O . CYS A 1 70 ? -12.141 -4.25 0.758 1 90.81 70 CYS A O 1
ATOM 543 N N . LEU A 1 71 ? -14 -3.232 0.135 1 88.56 71 LEU A N 1
ATOM 544 C CA . LEU A 1 71 ? -14.688 -4.492 -0.103 1 88.56 71 LEU A CA 1
ATOM 545 C C . LEU A 1 71 ? -14.367 -5.035 -1.492 1 88.56 71 LEU A C 1
ATOM 547 O O . LEU A 1 71 ? -14.852 -4.508 -2.496 1 88.56 71 LEU A O 1
ATOM 551 N N . VAL A 1 72 ? -13.586 -6.016 -1.561 1 94.56 72 VAL A N 1
ATOM 552 C CA . VAL A 1 72 ? -13.211 -6.676 -2.805 1 94.56 72 VAL A CA 1
ATOM 553 C C . VAL A 1 72 ? -13.25 -8.195 -2.619 1 94.56 72 VAL A C 1
ATOM 555 O O . VAL A 1 72 ? -13.18 -8.688 -1.492 1 94.56 72 VAL A O 1
ATOM 558 N N . LYS A 1 73 ? -13.414 -8.883 -3.713 1 96.81 73 LYS A N 1
ATOM 559 C CA . LYS A 1 73 ? -13.492 -10.344 -3.701 1 96.81 73 LYS A CA 1
ATOM 560 C C . LYS A 1 73 ? -12.391 -10.953 -4.57 1 96.81 73 LYS A C 1
ATOM 562 O O . LYS A 1 73 ? -12.156 -10.5 -5.691 1 96.81 73 LYS A O 1
ATOM 567 N N . PHE A 1 74 ? -11.766 -11.953 -3.967 1 98.69 74 PHE A N 1
ATOM 568 C CA . PHE A 1 74 ? -10.797 -12.75 -4.711 1 98.69 74 PHE A CA 1
ATOM 569 C C . PHE A 1 74 ? -11.5 -13.641 -5.727 1 98.69 74 PHE A C 1
ATOM 571 O O . PHE A 1 74 ? -12.469 -14.328 -5.391 1 98.69 74 PHE A O 1
ATOM 578 N N . ASN A 1 75 ? -11.016 -13.648 -6.977 1 98.81 75 ASN A N 1
ATOM 579 C CA . ASN A 1 75 ? -11.477 -14.617 -7.961 1 98.81 75 ASN A CA 1
ATOM 580 C C . ASN A 1 75 ? -10.438 -15.711 -8.203 1 98.81 75 ASN A C 1
ATOM 582 O O . ASN A 1 75 ? -10.688 -16.891 -7.922 1 98.81 75 ASN A O 1
ATOM 586 N N . LYS A 1 76 ? -9.242 -15.352 -8.695 1 98.81 76 LYS A N 1
ATOM 587 C CA . LYS A 1 76 ? -8.172 -16.312 -8.953 1 98.81 76 LYS A CA 1
ATOM 588 C C . LYS A 1 76 ? -6.855 -15.594 -9.242 1 98.81 76 LYS A C 1
ATOM 590 O O . LYS A 1 76 ? -6.848 -14.438 -9.672 1 98.81 76 LYS A O 1
ATOM 595 N N . VAL A 1 77 ? -5.789 -16.25 -8.961 1 98.88 77 VAL A N 1
ATOM 596 C CA . VAL A 1 77 ? -4.504 -15.836 -9.516 1 98.88 77 VAL A CA 1
ATOM 597 C C . VAL A 1 77 ? -4.414 -16.266 -10.984 1 98.88 77 VAL A C 1
ATOM 599 O O . VAL A 1 77 ? -4.648 -17.422 -11.312 1 98.88 77 VAL A O 1
ATOM 602 N N . VAL A 1 78 ? -4.102 -15.359 -11.828 1 98.62 78 VAL A N 1
ATOM 603 C CA . VAL A 1 78 ? -4.172 -15.688 -13.25 1 98.62 78 VAL A CA 1
ATOM 604 C C . VAL A 1 78 ? -2.76 -15.844 -13.812 1 98.62 78 VAL A C 1
ATOM 606 O O . VAL A 1 78 ? -2.566 -16.5 -14.844 1 98.62 78 VAL A O 1
ATOM 609 N N . SER A 1 79 ? -1.769 -15.289 -13.273 1 98.06 79 SER A N 1
ATOM 610 C CA . SER A 1 79 ? -0.363 -15.445 -13.633 1 98.06 79 SER A CA 1
ATOM 611 C C . SER A 1 79 ? 0.551 -14.922 -12.531 1 98.06 79 SER A C 1
ATOM 613 O O . SER A 1 79 ? 0.077 -14.383 -11.523 1 98.06 79 SER A O 1
ATOM 615 N N . GLY A 1 80 ? 1.872 -15.266 -12.68 1 97.69 80 GLY A N 1
ATOM 616 C CA . GLY A 1 80 ? 2.814 -14.781 -11.688 1 97.69 80 GLY A CA 1
ATOM 617 C C . GLY A 1 80 ? 4.188 -15.406 -11.805 1 97.69 80 GLY A C 1
ATOM 618 O O . GLY A 1 80 ? 4.414 -16.25 -12.672 1 97.69 80 GLY A O 1
ATOM 619 N N . ARG A 1 81 ? 4.984 -14.852 -10.938 1 97.25 81 ARG A N 1
ATOM 620 C CA . ARG A 1 81 ? 6.332 -15.398 -10.828 1 97.25 81 ARG A CA 1
ATOM 621 C C . ARG A 1 81 ? 6.762 -15.516 -9.367 1 97.25 81 ARG A C 1
ATOM 623 O O . ARG A 1 81 ? 6.125 -14.945 -8.484 1 97.25 81 ARG A O 1
ATOM 630 N N . GLN A 1 82 ? 7.73 -16.359 -9.188 1 97 82 GLN A N 1
ATOM 631 C CA . GLN A 1 82 ? 8.234 -16.625 -7.844 1 97 82 GLN A CA 1
ATOM 632 C C . GLN A 1 82 ? 9.758 -16.641 -7.816 1 97 82 GLN A C 1
ATOM 634 O O . GLN A 1 82 ? 10.398 -16.844 -8.852 1 97 82 GLN A O 1
ATOM 639 N N . GLN A 1 83 ? 10.273 -16.375 -6.688 1 95.12 83 GLN A N 1
ATOM 640 C CA . GLN A 1 83 ? 11.719 -16.312 -6.484 1 95.12 83 GLN A CA 1
ATOM 641 C C . GLN A 1 83 ? 12.102 -16.859 -5.109 1 95.12 83 GLN A C 1
ATOM 643 O O . GLN A 1 83 ? 11.484 -16.5 -4.105 1 95.12 83 GLN A O 1
ATOM 648 N N . LEU A 1 84 ? 13.141 -17.781 -5.195 1 91.75 84 LEU A N 1
ATOM 649 C CA . LEU A 1 84 ? 13.68 -18.297 -3.939 1 91.75 84 LEU A CA 1
ATOM 650 C C . LEU A 1 84 ? 14.789 -17.391 -3.42 1 91.75 84 LEU A C 1
ATOM 652 O O . LEU A 1 84 ? 15.82 -17.234 -4.078 1 91.75 84 LEU A O 1
ATOM 656 N N . MET A 1 85 ? 14.625 -16.703 -2.258 1 87.44 85 MET A N 1
ATOM 657 C CA . MET A 1 85 ? 15.656 -15.938 -1.564 1 87.44 85 MET A CA 1
ATOM 658 C C . MET A 1 85 ? 15.711 -16.312 -0.086 1 87.44 85 MET A C 1
ATOM 660 O O . MET A 1 85 ? 16.062 -17.438 0.261 1 87.44 85 MET A O 1
ATOM 664 N N . SER A 1 86 ? 15.422 -15.625 0.878 1 86.75 86 SER A N 1
ATOM 665 C CA . SER A 1 86 ? 15.25 -15.938 2.293 1 86.75 86 SER A CA 1
ATOM 666 C C . SER A 1 86 ? 13.812 -16.344 2.6 1 86.75 86 SER A C 1
ATOM 668 O O . SER A 1 86 ? 13.305 -16.078 3.695 1 86.75 86 SER A O 1
ATOM 670 N N . GLY A 1 87 ? 13.359 -17.109 1.751 1 94.19 87 GLY A N 1
ATOM 671 C CA . GLY A 1 87 ? 11.961 -17.5 1.623 1 94.19 87 GLY A CA 1
ATOM 672 C C . GLY A 1 87 ? 11.453 -17.422 0.197 1 94.19 87 GLY A C 1
ATOM 673 O O . GLY A 1 87 ? 12.234 -17.5 -0.753 1 94.19 87 GLY A O 1
ATOM 674 N N . MET A 1 88 ? 10.18 -17.422 0.084 1 96.94 88 MET A N 1
ATOM 675 C CA . MET A 1 88 ? 9.609 -17.328 -1.258 1 96.94 88 MET A CA 1
ATOM 676 C C . MET A 1 88 ? 8.992 -15.961 -1.502 1 96.94 88 MET A C 1
ATOM 678 O O . MET A 1 88 ? 8.195 -15.477 -0.695 1 96.94 88 MET A O 1
ATOM 682 N N . ASN A 1 89 ? 9.5 -15.312 -2.523 1 97.5 89 ASN A N 1
ATOM 683 C CA . ASN A 1 89 ? 8.844 -14.117 -3.033 1 97.5 89 ASN A CA 1
ATOM 684 C C . ASN A 1 89 ? 7.906 -14.438 -4.195 1 97.5 89 ASN A C 1
ATOM 686 O O . ASN A 1 89 ? 8.227 -15.266 -5.043 1 97.5 89 ASN A O 1
ATOM 690 N N . TYR A 1 90 ? 6.77 -13.727 -4.164 1 97.88 90 TYR A N 1
ATOM 691 C CA . TYR A 1 90 ? 5.809 -13.898 -5.246 1 97.88 90 TYR A CA 1
ATOM 692 C C . TYR A 1 90 ? 5.375 -12.547 -5.809 1 97.88 90 TYR A C 1
ATOM 694 O O . TYR A 1 90 ? 5.207 -11.578 -5.062 1 97.88 90 TYR A O 1
ATOM 702 N N . GLU A 1 91 ? 5.262 -12.516 -7.051 1 98.19 91 GLU A N 1
ATOM 703 C CA . GLU A 1 91 ? 4.449 -11.523 -7.75 1 98.19 91 GLU A CA 1
ATOM 704 C C . GLU A 1 91 ? 3.264 -12.18 -8.453 1 98.19 91 GLU A C 1
ATOM 706 O O . GLU A 1 91 ? 3.439 -12.883 -9.445 1 98.19 91 GLU A O 1
ATOM 711 N N . HIS A 1 92 ? 2.074 -11.945 -7.906 1 98.69 92 HIS A N 1
ATOM 712 C CA . HIS A 1 92 ? 0.851 -12.516 -8.453 1 98.69 92 HIS A CA 1
ATOM 713 C C . HIS A 1 92 ? 0.054 -11.477 -9.234 1 98.69 92 HIS A C 1
ATOM 715 O O . HIS A 1 92 ? -0.051 -10.328 -8.812 1 98.69 92 HIS A O 1
ATOM 721 N N . ILE A 1 93 ? -0.47 -11.82 -10.352 1 98.81 93 ILE A N 1
ATOM 722 C CA . ILE A 1 93 ? -1.576 -11.094 -10.961 1 98.81 93 ILE A CA 1
ATOM 723 C C . ILE A 1 93 ? -2.9 -11.75 -10.586 1 98.81 93 ILE A C 1
ATOM 725 O O . ILE A 1 93 ? -3.121 -12.93 -10.883 1 98.81 93 ILE A O 1
ATOM 729 N N . ILE A 1 94 ? -3.701 -10.969 -9.961 1 98.81 94 ILE A N 1
ATOM 730 C CA . ILE A 1 94 ? -4.914 -11.5 -9.344 1 98.81 94 ILE A CA 1
ATOM 731 C C . ILE A 1 94 ? -6.141 -10.828 -9.961 1 98.81 94 ILE A C 1
ATOM 733 O O . ILE A 1 94 ? -6.176 -9.602 -10.109 1 98.81 94 ILE A O 1
ATOM 737 N N . ASP A 1 95 ? -7.055 -11.625 -10.352 1 98.69 95 ASP A N 1
ATOM 738 C CA . ASP A 1 95 ? -8.383 -11.148 -10.742 1 98.69 95 ASP A CA 1
ATOM 739 C C . ASP A 1 95 ? -9.25 -10.891 -9.516 1 98.69 95 ASP A C 1
ATOM 741 O O . ASP A 1 95 ? -9.461 -11.789 -8.695 1 98.69 95 ASP A O 1
ATOM 745 N N . VAL A 1 96 ? -9.695 -9.664 -9.398 1 98 96 VAL A N 1
ATOM 746 C CA . VAL A 1 96 ? -10.43 -9.203 -8.219 1 98 96 VAL A CA 1
ATOM 747 C C . VAL A 1 96 ? -11.75 -8.57 -8.656 1 98 96 VAL A C 1
ATOM 749 O O . VAL A 1 96 ? -11.797 -7.844 -9.648 1 98 96 VAL A O 1
ATOM 752 N N . THR A 1 97 ? -12.828 -8.875 -7.934 1 96.75 97 THR A N 1
ATOM 753 C CA . THR A 1 97 ? -14.109 -8.211 -8.148 1 96.75 97 THR A CA 1
ATOM 754 C C . THR A 1 97 ? -1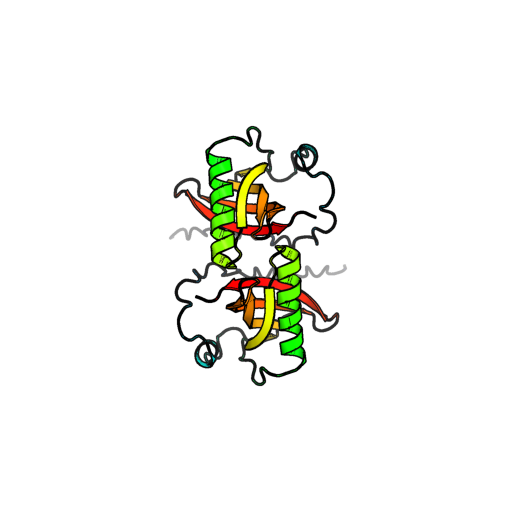4.359 -7.156 -7.074 1 96.75 97 THR A C 1
ATOM 756 O O . THR A 1 97 ? -14.258 -7.441 -5.879 1 96.75 97 THR A O 1
ATOM 759 N N . HIS A 1 98 ? -14.648 -5.953 -7.484 1 91.81 98 HIS A N 1
ATOM 760 C CA . HIS A 1 98 ? -14.969 -4.867 -6.57 1 91.81 98 HIS A CA 1
ATOM 761 C C . HIS A 1 98 ? -16.453 -4.891 -6.18 1 91.81 98 HIS A C 1
ATOM 763 O O . HIS A 1 98 ? -17.25 -5.59 -6.805 1 91.81 98 HIS A O 1
ATOM 769 N N . PHE A 1 99 ? -16.703 -4.137 -5.152 1 85.62 99 PHE A N 1
ATOM 770 C CA . PHE A 1 99 ? -18.062 -4.078 -4.602 1 85.62 99 PHE A CA 1
ATOM 771 C C . PHE A 1 99 ? -19.062 -3.666 -5.672 1 85.62 99 PHE A C 1
ATOM 773 O O . PHE A 1 99 ? -20.219 -4.098 -5.648 1 85.62 99 PHE A O 1
ATOM 780 N N . GLU A 1 100 ? -18.672 -2.83 -6.676 1 83.25 100 GLU A N 1
ATOM 781 C CA . GLU A 1 100 ? -19.562 -2.357 -7.738 1 83.25 100 GLU A CA 1
ATOM 782 C C . GLU A 1 100 ? -19.812 -3.447 -8.781 1 83.25 100 GLU A C 1
ATOM 784 O O . GLU A 1 100 ? -20.594 -3.258 -9.711 1 83.25 100 GLU A O 1
ATOM 789 N N . GLY A 1 101 ? -19.188 -4.578 -8.633 1 88.69 101 GLY A N 1
ATOM 790 C CA . GLY A 1 101 ? -19.359 -5.688 -9.555 1 88.69 101 GLY A CA 1
ATOM 791 C C . GLY A 1 101 ? -18.391 -5.668 -10.711 1 88.69 101 GLY A C 1
ATOM 792 O O . GLY A 1 101 ? -18.469 -6.492 -11.625 1 88.69 101 GLY A O 1
ATOM 793 N N . LYS A 1 102 ? -17.5 -4.691 -10.695 1 91.69 102 LYS A N 1
ATOM 794 C CA . LYS A 1 102 ? -16.5 -4.594 -11.758 1 91.69 102 LYS A CA 1
ATOM 795 C C . LYS A 1 102 ? -15.258 -5.41 -11.414 1 91.69 102 LYS A C 1
ATOM 797 O O . LYS A 1 102 ? -14.781 -5.371 -10.281 1 91.69 102 LYS A O 1
ATOM 802 N N . ASP A 1 103 ? -14.766 -6.145 -12.43 1 95.12 103 ASP A N 1
ATOM 803 C CA . ASP A 1 103 ? -13.539 -6.914 -12.25 1 95.12 103 ASP A CA 1
ATOM 804 C C . ASP A 1 103 ? -12.312 -6.082 -12.625 1 95.12 103 ASP A C 1
ATOM 806 O O . ASP A 1 103 ? -12.398 -5.176 -13.453 1 95.12 103 ASP A O 1
ATOM 810 N N . GLY A 1 104 ? -11.242 -6.359 -11.922 1 96 104 GLY A N 1
ATOM 811 C CA .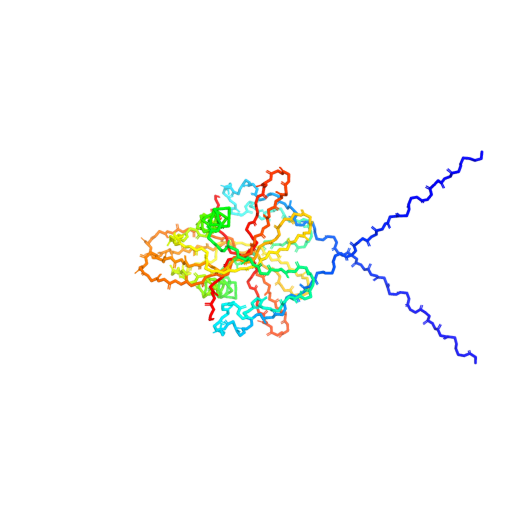 GLY A 1 104 ? -9.938 -5.797 -12.242 1 96 104 GLY A CA 1
ATOM 812 C C . GLY A 1 104 ? -8.789 -6.727 -11.906 1 96 104 GLY A C 1
ATOM 813 O O . GLY A 1 104 ? -8.945 -7.656 -11.117 1 96 104 GLY A O 1
ATOM 814 N N . LYS A 1 105 ? -7.66 -6.477 -12.625 1 98.12 105 LYS A N 1
ATOM 815 C CA . LYS A 1 105 ? -6.441 -7.227 -12.328 1 98.12 105 LYS A CA 1
ATOM 816 C C . LYS A 1 105 ? -5.492 -6.418 -11.453 1 98.12 105 LYS A C 1
ATOM 818 O O . LYS A 1 105 ? -5.305 -5.219 -11.672 1 98.12 105 LYS A O 1
ATOM 823 N N . TYR A 1 106 ? -4.965 -7.145 -10.516 1 98.25 106 TYR A N 1
ATOM 824 C CA . TYR A 1 106 ? -4.074 -6.512 -9.555 1 98.25 106 TYR A CA 1
ATOM 825 C C . TYR A 1 106 ? -2.76 -7.277 -9.438 1 98.25 106 TYR A C 1
ATOM 827 O O . TYR A 1 106 ? -2.75 -8.508 -9.453 1 98.25 106 TYR A O 1
ATOM 835 N N . LYS A 1 107 ? -1.708 -6.547 -9.367 1 98.31 107 LYS A N 1
ATOM 836 C CA . LYS A 1 107 ? -0.425 -7.133 -8.984 1 98.31 107 LYS A CA 1
ATOM 837 C C . LYS A 1 107 ? -0.246 -7.137 -7.473 1 98.31 107 LYS A C 1
ATOM 839 O O . LYS A 1 107 ? -0.341 -6.09 -6.828 1 98.31 107 LYS A O 1
ATOM 844 N N . ALA A 1 108 ? -0.039 -8.25 -6.91 1 98.69 108 ALA A N 1
ATOM 845 C CA . ALA A 1 108 ? 0.282 -8.414 -5.496 1 98.69 108 ALA A CA 1
ATOM 846 C C . ALA A 1 108 ? 1.711 -8.922 -5.312 1 98.69 108 ALA A C 1
ATOM 848 O O . ALA A 1 108 ? 2.121 -9.883 -5.961 1 98.69 108 ALA A O 1
ATOM 849 N N . GLU A 1 109 ? 2.451 -8.234 -4.508 1 98.06 109 GLU A N 1
ATOM 850 C CA . GLU A 1 109 ? 3.764 -8.703 -4.074 1 98.06 109 GLU A CA 1
ATOM 851 C C . GLU A 1 109 ? 3.711 -9.25 -2.65 1 98.06 109 GLU A C 1
ATOM 853 O O . GLU A 1 109 ? 3.236 -8.57 -1.736 1 98.06 109 GLU A O 1
ATOM 858 N N . LEU A 1 110 ? 4.238 -10.5 -2.584 1 97.88 110 LEU A N 1
ATOM 859 C CA . LEU A 1 110 ? 4.145 -11.219 -1.318 1 97.88 110 LEU A CA 1
ATOM 860 C C . LEU A 1 110 ? 5.48 -11.852 -0.949 1 97.88 110 LEU A C 1
ATOM 862 O O . LEU A 1 110 ? 6.297 -12.148 -1.826 1 97.88 110 LEU A O 1
ATOM 866 N N . HIS A 1 111 ? 5.629 -12.078 0.376 1 97.75 111 HIS A N 1
ATOM 867 C CA . HIS A 1 111 ? 6.73 -12.859 0.928 1 97.75 111 HIS A CA 1
ATOM 868 C C . HIS A 1 111 ? 6.223 -13.938 1.878 1 97.75 111 HIS A C 1
ATOM 870 O O . HIS A 1 111 ? 5.34 -13.68 2.699 1 97.75 111 HIS A O 1
ATOM 876 N N . GLU A 1 112 ? 6.688 -15.148 1.64 1 98.12 112 GLU A N 1
ATOM 877 C CA . GLU A 1 112 ? 6.375 -16.234 2.553 1 98.12 112 GLU A CA 1
ATOM 878 C C . GLU A 1 112 ? 7.645 -16.922 3.064 1 98.12 112 GLU A C 1
ATOM 880 O O . GLU A 1 112 ? 8.492 -17.344 2.275 1 98.12 112 GLU A O 1
ATOM 885 N N . GLN A 1 113 ? 7.664 -17.047 4.406 1 96.44 113 GLN A N 1
ATOM 886 C CA . GLN A 1 113 ? 8.797 -17.719 5.02 1 96.44 113 GLN A CA 1
ATOM 887 C C . GLN A 1 113 ? 8.68 -19.234 4.844 1 96.44 113 GLN A C 1
ATOM 889 O O . GLN A 1 113 ? 7.598 -19.797 4.977 1 96.44 113 GLN A O 1
ATOM 894 N N . GLU A 1 114 ? 9.773 -19.844 4.523 1 88.94 114 GLU A N 1
ATOM 895 C CA . GLU A 1 114 ? 9.805 -21.266 4.207 1 88.94 114 GLU A CA 1
ATOM 896 C C . GLU A 1 114 ? 9.461 -22.109 5.43 1 88.94 114 GLU A C 1
ATOM 898 O O . GLU A 1 114 ? 8.625 -23.016 5.352 1 88.94 114 GLU A O 1
ATOM 903 N N . LEU A 1 115 ? 9.969 -21.844 6.586 1 90.44 115 LEU A N 1
ATOM 904 C CA . LEU A 1 115 ? 9.82 -22.688 7.762 1 90.44 115 LEU A CA 1
ATOM 905 C C . LEU A 1 115 ? 8.586 -22.297 8.562 1 90.44 115 LEU A C 1
ATOM 907 O O . LEU A 1 115 ? 7.766 -23.141 8.914 1 90.44 115 LEU A O 1
ATOM 911 N N . THR A 1 116 ? 8.344 -21.109 8.82 1 94.56 116 THR A N 1
ATOM 912 C CA . THR A 1 116 ? 7.254 -20.641 9.68 1 94.56 116 THR A CA 1
ATOM 913 C C . THR A 1 116 ? 5.977 -20.438 8.867 1 94.56 116 THR A C 1
ATOM 915 O O . THR A 1 116 ? 4.887 -20.328 9.438 1 94.56 116 THR A O 1
ATOM 918 N N . LYS A 1 117 ? 6.078 -20.266 7.543 1 94.56 117 LYS A N 1
ATOM 919 C CA . LYS A 1 117 ? 4.969 -20.016 6.633 1 94.56 117 LYS A CA 1
ATOM 920 C C . LYS A 1 117 ? 4.309 -18.672 6.934 1 94.56 117 LYS A C 1
ATOM 922 O O . LYS A 1 117 ? 3.17 -18.422 6.523 1 94.56 117 LYS A O 1
ATOM 927 N N . LYS A 1 118 ? 5.078 -17.844 7.641 1 97.31 118 LYS A N 1
ATOM 928 C CA . LYS A 1 118 ? 4.586 -16.484 7.844 1 97.31 118 LYS A CA 1
ATOM 929 C C . LYS A 1 118 ? 4.547 -15.711 6.531 1 97.31 118 LYS A C 1
ATOM 931 O O . LYS A 1 118 ? 5.477 -15.805 5.727 1 97.31 118 LYS A O 1
ATOM 936 N N . ARG A 1 119 ? 3.506 -14.93 6.34 1 98.12 119 ARG A N 1
ATOM 937 C CA . ARG A 1 119 ? 3.279 -14.219 5.082 1 98.12 119 ARG A CA 1
ATOM 938 C C . ARG A 1 119 ? 3.311 -12.711 5.293 1 98.12 119 ARG A C 1
ATOM 940 O O . ARG A 1 119 ? 2.934 -12.219 6.359 1 98.12 119 ARG A O 1
ATOM 947 N N . GLN A 1 120 ? 3.758 -12.062 4.336 1 97.69 120 GLN A N 1
ATOM 948 C CA . GLN A 1 120 ? 3.697 -10.602 4.297 1 97.69 120 GLN A CA 1
ATOM 949 C C . GLN A 1 120 ? 3.223 -10.109 2.932 1 97.69 120 GLN A C 1
ATOM 951 O O . GLN A 1 120 ? 3.723 -10.555 1.896 1 97.69 120 GLN A O 1
ATOM 956 N N . LEU A 1 121 ? 2.186 -9.227 2.961 1 98.12 121 LEU A N 1
ATOM 957 C CA . LEU A 1 121 ? 1.778 -8.516 1.756 1 98.12 121 LEU A CA 1
ATOM 958 C C . LEU A 1 121 ? 2.588 -7.23 1.584 1 98.12 121 LEU A C 1
ATOM 960 O O . LEU A 1 121 ? 2.475 -6.309 2.393 1 98.12 121 LEU A O 1
ATOM 964 N N . LEU A 1 122 ? 3.377 -7.156 0.547 1 96.25 122 LEU A N 1
ATOM 965 C CA . LEU A 1 122 ? 4.297 -6.043 0.353 1 96.25 122 LEU A CA 1
ATOM 966 C C . LEU A 1 122 ? 3.643 -4.934 -0.464 1 96.25 122 LEU A C 1
ATOM 968 O O . LEU A 1 122 ? 3.883 -3.75 -0.216 1 96.25 122 LEU A O 1
ATOM 972 N N . SER A 1 123 ? 2.928 -5.25 -1.418 1 96.44 123 SER A N 1
ATOM 973 C CA . SER A 1 123 ? 2.201 -4.266 -2.215 1 96.44 123 SER A CA 1
ATOM 974 C C . SER A 1 123 ? 0.987 -4.891 -2.895 1 96.44 123 SER A C 1
ATOM 976 O O . SER A 1 123 ? 0.93 -6.109 -3.076 1 96.44 123 SER A O 1
ATOM 978 N N . PHE A 1 124 ? 0.007 -4.121 -3.193 1 97.31 124 PHE A N 1
ATOM 979 C CA . PHE A 1 124 ? -1.229 -4.477 -3.877 1 97.31 124 PHE A CA 1
ATOM 980 C C . PHE A 1 124 ? -1.738 -3.316 -4.723 1 97.31 124 PHE A C 1
ATOM 982 O O . PHE A 1 124 ? -2.24 -2.326 -4.188 1 97.31 124 PHE A O 1
ATOM 989 N N . MET A 1 125 ? -1.569 -3.463 -6.066 1 96.12 125 MET A N 1
ATOM 990 C CA . MET A 1 125 ? -1.872 -2.328 -6.934 1 96.12 125 MET A CA 1
ATOM 991 C C . MET A 1 125 ? -2.594 -2.787 -8.195 1 96.12 125 MET A C 1
ATOM 993 O O . MET A 1 125 ? -2.295 -3.855 -8.734 1 96.12 125 MET A O 1
ATOM 997 N N . LYS A 1 126 ? -3.5 -1.983 -8.664 1 95.94 126 LYS A N 1
ATOM 998 C CA . LYS A 1 126 ? -4.203 -2.281 -9.906 1 95.94 126 LYS A CA 1
ATOM 999 C C . LYS A 1 126 ? -3.244 -2.271 -11.094 1 95.94 126 LYS A C 1
ATOM 1001 O O . LYS A 1 126 ? -2.371 -1.405 -11.188 1 95.94 126 LYS A O 1
ATOM 1006 N N . VAL A 1 127 ? -3.428 -3.355 -11.938 1 94.31 127 VAL A N 1
ATOM 1007 C CA . VAL A 1 127 ? -2.631 -3.439 -13.156 1 94.31 127 VAL A CA 1
ATOM 1008 C C . VAL A 1 127 ? -3.244 -2.553 -14.234 1 94.31 127 VAL A C 1
ATOM 1010 O O . VAL A 1 127 ? -4.461 -2.562 -14.438 1 94.31 127 VAL A O 1
ATOM 1013 N N . ASN A 1 128 ? -2.572 -1.586 -14.898 1 78.5 128 ASN A N 1
ATOM 1014 C CA . ASN A 1 128 ? -3.078 -0.722 -15.953 1 78.5 128 ASN A CA 1
ATOM 1015 C C . ASN A 1 128 ? -3.01 -1.408 -17.312 1 78.5 128 ASN A C 1
ATOM 1017 O O . ASN A 1 128 ? -2.16 -2.273 -17.547 1 78.5 128 ASN A O 1
ATOM 1021 N N . MET B 1 1 ? 54.812 14.125 -10.203 1 29.78 1 MET B N 1
ATOM 1022 C CA . MET B 1 1 ? 54.5 13.352 -9.008 1 29.78 1 MET B CA 1
ATOM 1023 C C . MET B 1 1 ? 53.031 13.492 -8.648 1 29.78 1 MET B C 1
ATOM 1025 O O . MET B 1 1 ? 52.594 14.539 -8.156 1 29.78 1 MET B O 1
ATOM 1029 N N . ARG B 1 2 ? 52.094 13.078 -9.586 1 40.25 2 ARG B N 1
ATOM 1030 C CA . ARG B 1 2 ? 50.688 13.461 -9.672 1 40.25 2 ARG B CA 1
ATOM 1031 C C . ARG B 1 2 ? 49.906 12.938 -8.469 1 40.25 2 ARG B C 1
ATOM 1033 O O . ARG B 1 2 ? 49.969 11.758 -8.133 1 40.25 2 ARG B O 1
ATOM 1040 N N . THR B 1 3 ? 49.688 13.812 -7.477 1 41.44 3 THR B N 1
ATOM 1041 C CA . THR B 1 3 ? 49 13.562 -6.215 1 41.44 3 THR B CA 1
ATOM 1042 C C . THR B 1 3 ? 47.625 12.945 -6.465 1 41.44 3 THR B C 1
ATOM 1044 O O . THR B 1 3 ? 46.781 13.523 -7.172 1 41.44 3 THR B O 1
ATOM 1047 N N . THR B 1 4 ? 47.469 11.578 -6.574 1 47.81 4 THR B N 1
ATOM 1048 C CA . THR B 1 4 ? 46.25 10.773 -6.695 1 47.81 4 THR B CA 1
ATOM 1049 C C . THR B 1 4 ? 45.312 11.039 -5.531 1 47.81 4 THR B C 1
ATOM 1051 O O . THR B 1 4 ? 45.656 10.789 -4.375 1 47.81 4 THR B O 1
ATOM 1054 N N . SER B 1 5 ? 44.531 12.133 -5.508 1 41.09 5 SER B N 1
ATOM 1055 C CA . SER B 1 5 ? 43.562 12.445 -4.473 1 41.09 5 SER B CA 1
ATOM 1056 C C . SER B 1 5 ? 42.594 11.289 -4.242 1 41.09 5 SER B C 1
ATOM 1058 O O . SER B 1 5 ? 41.938 10.812 -5.184 1 41.09 5 SER B O 1
ATOM 1060 N N . PHE B 1 6 ? 42.812 10.383 -3.299 1 40.62 6 PHE B N 1
ATOM 1061 C CA . PHE B 1 6 ? 41.938 9.305 -2.846 1 40.62 6 PHE B CA 1
ATOM 1062 C C . PHE B 1 6 ? 40.594 9.859 -2.383 1 40.62 6 PHE B C 1
ATOM 1064 O O . PHE B 1 6 ? 40.531 10.609 -1.405 1 40.62 6 PHE B O 1
ATOM 1071 N N . LEU B 1 7 ? 39.656 10.094 -3.283 1 35.97 7 LEU B N 1
ATOM 1072 C CA . LEU B 1 7 ? 38.312 10.484 -2.951 1 35.97 7 LEU B CA 1
ATOM 1073 C C . LEU B 1 7 ? 37.656 9.445 -2.049 1 35.97 7 LEU B C 1
ATOM 1075 O O . LEU B 1 7 ? 37.531 8.266 -2.418 1 35.97 7 LEU B O 1
ATOM 1079 N N . LEU B 1 8 ? 37.531 9.625 -0.737 1 32.25 8 LEU B N 1
ATOM 1080 C CA . LEU B 1 8 ? 36.875 8.898 0.346 1 32.25 8 LEU B CA 1
ATOM 1081 C C . LEU B 1 8 ? 35.375 8.781 0.096 1 32.25 8 LEU B C 1
ATOM 1083 O O . LEU B 1 8 ? 34.688 9.789 0.031 1 32.25 8 LEU B O 1
ATOM 1087 N N . ILE B 1 9 ? 34.938 7.723 -0.577 1 33.59 9 ILE B N 1
ATOM 1088 C CA . ILE B 1 9 ? 33.531 7.387 -0.827 1 33.59 9 ILE B CA 1
ATOM 1089 C C . ILE B 1 9 ? 32.812 7.105 0.496 1 33.59 9 ILE B C 1
ATOM 1091 O O . ILE B 1 9 ? 33.188 6.164 1.208 1 33.59 9 ILE B O 1
ATOM 1095 N N . VAL B 1 10 ? 32.125 8.07 1.183 1 31.16 10 VAL B N 1
ATOM 1096 C CA . VAL B 1 10 ? 31.281 7.945 2.373 1 31.16 10 VAL B CA 1
ATOM 1097 C C . VAL B 1 10 ? 30.078 7.078 2.059 1 31.16 10 VAL B C 1
ATOM 1099 O O . VAL B 1 10 ? 29.25 7.43 1.206 1 31.16 10 VAL B O 1
ATOM 1102 N N . VAL B 1 11 ? 30.141 5.793 2.168 1 30.31 11 VAL B N 1
ATOM 1103 C CA . VAL B 1 11 ? 29.047 4.828 2.082 1 30.31 11 VAL B CA 1
ATOM 1104 C C . VAL B 1 11 ? 28 5.137 3.156 1 30.31 11 VAL B C 1
ATOM 1106 O O . VAL B 1 11 ? 28.266 4.988 4.352 1 30.31 11 VAL B O 1
ATOM 1109 N N . VAL B 1 12 ? 27 6.035 2.951 1 29.23 12 VAL B N 1
ATOM 1110 C CA . VAL B 1 12 ? 25.891 6.203 3.877 1 29.23 12 VAL B CA 1
ATOM 1111 C C . VAL B 1 12 ? 25 4.961 3.846 1 29.23 12 VAL B C 1
ATOM 1113 O O . VAL B 1 12 ? 24.406 4.648 2.814 1 29.23 12 VAL B O 1
ATOM 1116 N N . VAL B 1 13 ? 25.312 3.926 4.512 1 28.77 13 VAL B N 1
ATOM 1117 C CA . VAL B 1 13 ? 24.453 2.781 4.812 1 28.77 13 VAL B CA 1
ATOM 1118 C C . VAL B 1 13 ? 23.125 3.266 5.398 1 28.77 13 VAL B C 1
ATOM 1120 O O . VAL B 1 13 ? 23.094 3.803 6.512 1 28.77 13 VAL B O 1
ATOM 1123 N N . ILE B 1 14 ? 22.109 3.605 4.543 1 30.16 14 ILE B N 1
ATOM 1124 C CA . ILE B 1 14 ? 20.781 3.838 5.09 1 30.16 14 ILE B CA 1
ATOM 1125 C C . ILE B 1 14 ? 20.25 2.557 5.734 1 30.16 14 ILE B C 1
ATOM 1127 O O . ILE B 1 14 ? 20.172 1.513 5.078 1 30.16 14 ILE B O 1
ATOM 1131 N N . MET B 1 15 ? 20.312 2.387 6.98 1 28.59 15 MET B N 1
ATOM 1132 C CA . MET B 1 15 ? 19.719 1.412 7.891 1 28.59 15 MET B CA 1
ATOM 1133 C C . MET B 1 15 ? 18.25 1.177 7.551 1 28.59 15 MET B C 1
ATOM 1135 O O . MET B 1 15 ? 17.453 2.117 7.535 1 28.59 15 MET B O 1
ATOM 1139 N N . TYR B 1 16 ? 18.047 0.144 6.637 1 29.86 16 TYR B N 1
ATOM 1140 C CA . TYR B 1 16 ? 16.672 -0.286 6.438 1 29.86 16 TYR B CA 1
ATOM 1141 C C . TYR B 1 16 ? 16.016 -0.658 7.766 1 29.86 16 TYR B C 1
ATOM 1143 O O . TYR B 1 16 ? 16.469 -1.577 8.453 1 29.86 16 TYR B O 1
ATOM 1151 N N . ALA B 1 17 ? 15.391 0.212 8.516 1 30.22 17 ALA B N 1
ATOM 1152 C CA . ALA B 1 17 ? 14.555 -0.105 9.672 1 30.22 17 ALA B CA 1
ATOM 1153 C C . ALA B 1 17 ? 13.492 -1.139 9.305 1 30.22 17 ALA B C 1
ATOM 1155 O O . ALA B 1 17 ? 12.664 -0.901 8.422 1 30.22 17 ALA B O 1
ATOM 1156 N N . ILE B 1 18 ? 13.773 -2.418 9.195 1 33.47 18 ILE B N 1
ATOM 1157 C CA . ILE B 1 18 ? 12.719 -3.424 9.258 1 33.47 18 ILE B CA 1
ATOM 1158 C C . ILE B 1 18 ? 11.664 -3.008 10.289 1 33.47 18 ILE B C 1
ATOM 1160 O O . ILE B 1 18 ? 11.977 -2.863 11.477 1 33.47 18 ILE B O 1
ATOM 1164 N N . GLY B 1 19 ? 10.547 -2.279 9.938 1 30.42 19 GLY B N 1
ATOM 1165 C CA . GLY B 1 19 ? 9.43 -1.789 10.727 1 30.42 19 GLY B CA 1
ATOM 1166 C C . GLY B 1 19 ? 8.758 -2.875 11.539 1 30.42 19 GLY B C 1
ATOM 1167 O O . GLY B 1 19 ? 8.695 -4.031 11.117 1 30.42 19 GLY B O 1
ATOM 1168 N N . VAL B 1 20 ? 8.82 -2.75 12.867 1 33.75 20 VAL B N 1
ATOM 1169 C CA . VAL B 1 20 ? 8.039 -3.35 13.945 1 33.75 20 VAL B CA 1
ATOM 1170 C C . VAL B 1 20 ? 6.59 -3.51 13.5 1 33.75 20 VAL B C 1
ATOM 1172 O O . VAL B 1 20 ? 6.059 -2.662 12.773 1 33.75 20 VAL B O 1
ATOM 1175 N N . PRO B 1 21 ? 5.977 -4.723 13.555 1 31.31 21 PRO B N 1
ATOM 1176 C CA . PRO B 1 21 ? 4.52 -4.785 13.43 1 31.31 21 PRO B CA 1
ATOM 1177 C C . PRO B 1 21 ? 3.814 -3.684 14.219 1 31.31 21 PRO B C 1
ATOM 1179 O O . PRO B 1 21 ? 4.129 -3.457 15.391 1 31.31 21 PRO B O 1
ATOM 1182 N N . ALA B 1 22 ? 3.336 -2.645 13.562 1 33.25 22 ALA B N 1
ATOM 1183 C CA . ALA B 1 22 ? 2.469 -1.613 14.133 1 33.25 22 ALA B CA 1
ATOM 1184 C C . ALA B 1 22 ? 1.205 -2.227 14.727 1 33.25 22 ALA B C 1
ATOM 1186 O O . ALA B 1 22 ? 0.301 -2.637 13.992 1 33.25 22 ALA B O 1
ATOM 1187 N N . THR B 1 23 ? 1.207 -3.186 15.609 1 32.97 23 THR B N 1
ATOM 1188 C CA . THR B 1 23 ? -0.06 -3.621 16.188 1 32.97 23 THR B CA 1
ATOM 1189 C C . THR B 1 23 ? -0.893 -2.422 16.625 1 32.97 23 THR B C 1
ATOM 1191 O O . THR B 1 23 ? -2.08 -2.33 16.312 1 32.97 23 THR B O 1
ATOM 1194 N N . GLY B 1 24 ? -0.663 -1.883 17.859 1 31.14 24 GLY B N 1
ATOM 1195 C CA . GLY B 1 24 ? -1.659 -1.378 18.797 1 31.14 24 GLY B CA 1
ATOM 1196 C C . GLY B 1 24 ? -2.191 -0.009 18.406 1 31.14 24 GLY B C 1
ATOM 1197 O O . GLY B 1 24 ? -1.731 1.009 18.938 1 31.14 24 GLY B O 1
ATOM 1198 N N . CYS B 1 25 ? -2.557 0.171 17.141 1 33.25 25 CYS B N 1
ATOM 1199 C CA . CYS B 1 25 ? -2.809 1.569 16.812 1 33.25 25 CYS B CA 1
ATOM 1200 C C . CYS B 1 25 ? -4.027 2.098 17.562 1 33.25 25 CYS B C 1
ATOM 1202 O O . CYS B 1 25 ? -4.5 3.199 17.281 1 33.25 25 CYS B O 1
ATOM 1204 N N . GLY B 1 26 ? -4.809 1.242 18.141 1 30.2 26 GLY B N 1
ATOM 1205 C CA . GLY B 1 26 ? -6.141 1.757 18.406 1 30.2 26 GLY B CA 1
ATOM 1206 C C . GLY B 1 26 ? -6.141 2.988 19.281 1 30.2 26 GLY B C 1
ATOM 1207 O O . GLY B 1 26 ? -7.18 3.373 19.828 1 30.2 26 GLY B O 1
ATOM 1208 N N . GLU B 1 27 ? -5.062 3.141 20.031 1 32.19 27 GLU B N 1
ATOM 1209 C CA . GLU B 1 27 ? -5.383 4.141 21.031 1 32.19 27 GLU B CA 1
ATOM 1210 C C . GLU B 1 27 ? -5.738 5.48 20.391 1 32.19 27 GLU B C 1
ATOM 1212 O O . GLU B 1 27 ? -5.363 5.746 19.25 1 32.19 27 GLU B O 1
ATOM 1217 N N . SER B 1 28 ? -6.582 6.34 20.938 1 35.03 28 SER B N 1
ATOM 1218 C CA . SER B 1 28 ? -6.902 7.734 20.656 1 35.03 28 SER B CA 1
ATOM 1219 C C . SER B 1 28 ? -5.664 8.508 20.203 1 35.03 28 SER B C 1
ATOM 1221 O O . SER B 1 28 ? -4.777 8.789 21.016 1 35.03 28 SER B O 1
ATOM 1223 N N . MET B 1 29 ? -5.074 8.164 19.172 1 42.69 29 MET B N 1
ATOM 1224 C CA . MET B 1 29 ? -3.783 8.586 18.625 1 42.69 29 MET B CA 1
ATOM 1225 C C . MET B 1 29 ? -3.721 10.109 18.5 1 42.69 29 MET B C 1
ATOM 1227 O O . MET B 1 29 ? -2.734 10.648 18 1 42.69 29 MET B O 1
ATOM 1231 N N . GLY B 1 30 ? -4.754 10.867 18.781 1 43.25 30 GLY B N 1
ATOM 1232 C CA . GLY B 1 30 ? -4.68 12.273 18.438 1 43.25 30 GLY B CA 1
ATOM 1233 C C . GLY B 1 30 ? -3.324 12.891 18.734 1 43.25 30 GLY B C 1
ATOM 1234 O O . GLY B 1 30 ? -2.32 12.516 18.125 1 43.25 30 GLY B O 1
ATOM 1235 N N . THR B 1 31 ? -3.467 14.094 19.594 1 46.59 31 THR B N 1
ATOM 1236 C CA . THR B 1 31 ? -2.369 14.969 19.984 1 46.59 31 THR B CA 1
ATOM 1237 C C . THR B 1 31 ? -1.31 14.188 20.766 1 46.59 31 THR B C 1
ATOM 1239 O O . THR B 1 31 ? -0.116 14.469 20.656 1 46.59 31 THR B O 1
ATOM 1242 N N . ARG B 1 32 ? -1.875 13.297 21.438 1 47.53 32 ARG B N 1
ATOM 1243 C CA . ARG B 1 32 ? -1 12.586 22.375 1 47.53 32 ARG B CA 1
ATOM 1244 C C . ARG B 1 32 ? -0.014 11.695 21.625 1 47.53 32 ARG B C 1
ATOM 1246 O O . ARG B 1 32 ? 1.098 11.461 22.094 1 47.53 32 ARG B O 1
ATOM 1253 N N . LEU B 1 33 ? -0.571 11.25 20.406 1 51.28 33 LEU B N 1
ATOM 1254 C CA . LEU B 1 33 ? 0.305 10.336 19.672 1 51.28 33 LEU B CA 1
ATOM 1255 C C . LEU B 1 33 ? 1.582 11.047 19.234 1 51.28 33 LEU B C 1
ATOM 1257 O O . LEU B 1 33 ? 2.65 10.438 19.188 1 51.28 33 LEU B O 1
ATOM 1261 N N . TRP B 1 34 ? 1.321 12.32 18.906 1 65.06 34 TRP B N 1
ATOM 1262 C CA . TRP B 1 34 ? 2.496 12.953 18.328 1 65.06 34 TRP B CA 1
ATOM 1263 C C . TRP B 1 34 ? 3.318 13.664 19.406 1 65.06 34 TRP B C 1
ATOM 1265 O O . TRP B 1 34 ? 4.344 14.281 19.094 1 65.06 34 TRP B O 1
ATOM 1275 N N . ASN B 1 35 ? 2.689 13.781 20.578 1 55.97 35 ASN B N 1
ATOM 1276 C CA . ASN B 1 35 ? 3.369 14.578 21.594 1 55.97 35 ASN B CA 1
ATOM 1277 C C . ASN B 1 35 ? 4.828 14.156 21.766 1 55.97 35 ASN B C 1
ATOM 1279 O O . ASN B 1 35 ? 5.586 14.789 22.5 1 55.97 35 ASN B O 1
ATOM 1283 N N . THR B 1 36 ? 5.047 13.016 21.453 1 52.97 36 THR B N 1
ATOM 1284 C CA . THR B 1 36 ? 6.449 12.773 21.766 1 52.97 36 THR B CA 1
ATOM 1285 C C . THR B 1 36 ? 7.359 13.391 20.719 1 52.97 36 THR B C 1
ATOM 1287 O O . THR B 1 36 ? 7.129 13.219 19.516 1 52.97 36 THR B O 1
ATOM 1290 N N . THR B 1 37 ? 7.664 14.703 20.938 1 54.41 37 THR B N 1
ATOM 1291 C CA . THR B 1 37 ? 8.781 15.156 20.109 1 54.41 37 THR B CA 1
ATOM 1292 C C . THR B 1 37 ? 9.711 13.992 19.766 1 54.41 37 THR B C 1
ATOM 1294 O O . THR B 1 37 ? 10.328 13.406 20.656 1 54.41 37 THR B O 1
ATOM 1297 N N . GLY B 1 38 ? 9.148 13.141 19.125 1 54.03 38 GLY B N 1
ATOM 1298 C CA . GLY B 1 38 ? 9.867 11.891 18.938 1 54.03 38 GLY B CA 1
ATOM 1299 C C . GLY B 1 38 ? 11.305 12.086 18.516 1 54.03 38 GLY B C 1
ATOM 1300 O O . GLY B 1 38 ? 11.672 13.141 17.984 1 54.03 38 GLY B O 1
ATOM 1301 N N . ALA B 1 39 ? 12.211 11.344 18.891 1 64.88 39 ALA B N 1
ATOM 1302 C CA . ALA B 1 39 ? 13.547 11.047 18.391 1 64.88 39 ALA B CA 1
ATOM 1303 C C . ALA B 1 39 ? 13.539 10.875 16.875 1 64.88 39 ALA B C 1
ATOM 1305 O O . ALA B 1 39 ? 12.539 10.461 16.297 1 64.88 39 ALA B O 1
ATOM 1306 N N . ASN B 1 40 ? 14.289 11.812 16.156 1 81 40 ASN B N 1
ATOM 1307 C CA . ASN B 1 40 ? 14.633 11.602 14.758 1 81 40 ASN B CA 1
ATOM 1308 C C . ASN B 1 40 ? 14.055 12.695 13.867 1 81 40 ASN B C 1
ATOM 1310 O O . ASN B 1 40 ? 13.727 12.438 12.703 1 81 40 ASN B O 1
ATOM 1314 N N . GLY B 1 41 ? 13.547 13.836 14.539 1 90.75 41 GLY B N 1
ATOM 1315 C CA . GLY B 1 41 ? 13.242 15 13.727 1 90.75 41 GLY B CA 1
ATOM 1316 C C . GLY B 1 41 ? 11.766 15.133 13.398 1 90.75 41 GLY B C 1
ATOM 1317 O O . GLY B 1 41 ? 11.359 16.062 12.703 1 90.75 41 GLY B O 1
ATOM 1318 N N . TRP B 1 42 ? 10.93 14.297 13.891 1 93.31 42 TRP B N 1
ATOM 1319 C CA . TRP B 1 42 ? 9.492 14.414 13.672 1 93.31 42 TRP B CA 1
ATOM 1320 C C . TRP B 1 42 ? 8.883 15.453 14.609 1 93.31 42 TRP B C 1
ATOM 1322 O O . TRP B 1 42 ? 9.219 15.5 15.797 1 93.31 42 TRP B O 1
ATOM 1332 N N . GLU B 1 43 ? 8.039 16.297 14.078 1 94.19 43 GLU B N 1
ATOM 1333 C CA . GLU B 1 43 ? 7.324 17.312 14.852 1 94.19 43 GLU B CA 1
ATOM 1334 C C . GLU B 1 43 ? 5.836 17.312 14.516 1 94.19 43 GLU B C 1
ATOM 1336 O O . GLU B 1 43 ? 5.457 17.188 13.352 1 94.19 43 GLU B O 1
ATOM 1341 N N . PRO B 1 44 ? 5.086 17.469 15.516 1 95.25 44 PRO B N 1
ATOM 1342 C CA . PRO B 1 44 ? 3.654 17.578 15.219 1 95.25 44 PRO B CA 1
ATOM 1343 C C . PRO B 1 44 ? 3.328 18.781 14.336 1 95.25 44 PRO B C 1
ATOM 1345 O O . PRO B 1 44 ? 3.975 19.828 14.445 1 95.25 44 PRO B O 1
ATOM 1348 N N . ILE B 1 45 ? 2.387 18.547 13.531 1 97 45 ILE B N 1
ATOM 1349 C CA . ILE B 1 45 ? 1.901 19.656 12.719 1 97 45 ILE B CA 1
ATOM 1350 C C . ILE B 1 45 ? 1.044 20.578 13.57 1 97 45 ILE B C 1
ATOM 1352 O O . ILE B 1 45 ? -0.003 20.172 14.078 1 97 45 ILE B O 1
ATOM 1356 N N . LYS B 1 46 ? 1.44 21.734 13.672 1 94.88 46 LYS B N 1
ATOM 1357 C CA . LYS B 1 46 ? 0.817 22.672 14.602 1 94.88 46 LYS B CA 1
ATOM 1358 C C . LYS B 1 46 ? -0.519 23.172 14.062 1 94.88 46 LYS B C 1
ATOM 1360 O O . LYS B 1 46 ? -1.507 23.234 14.797 1 94.88 46 LYS B O 1
ATOM 1365 N N . ASN B 1 47 ? -0.541 23.609 12.836 1 97.69 47 ASN B N 1
ATOM 1366 C CA . ASN B 1 47 ? -1.785 24.047 12.211 1 97.69 47 ASN B CA 1
ATOM 1367 C C . ASN B 1 47 ? -2.311 23.016 11.219 1 97.69 47 ASN B C 1
ATOM 1369 O O . ASN B 1 47 ? -2.002 23.094 10.023 1 97.69 47 ASN B O 1
ATOM 1373 N N . ILE B 1 48 ? -3.152 22.156 11.656 1 97.94 48 ILE B N 1
ATOM 1374 C CA . ILE B 1 48 ? -3.641 21.047 10.859 1 97.94 48 ILE B CA 1
ATOM 1375 C C . ILE B 1 48 ? -4.555 21.562 9.75 1 97.94 48 ILE B C 1
ATOM 1377 O O . ILE B 1 48 ? -4.734 20.891 8.727 1 97.94 48 ILE B O 1
ATOM 1381 N N . ASN B 1 49 ? -5.051 22.781 9.906 1 98.19 49 ASN B N 1
ATOM 1382 C CA . ASN B 1 49 ? -5.969 23.344 8.922 1 98.19 49 ASN B CA 1
ATOM 1383 C C . ASN B 1 49 ? -5.227 24.125 7.844 1 98.19 49 ASN B C 1
ATOM 1385 O O . ASN B 1 49 ? -5.848 24.719 6.961 1 98.19 49 ASN B O 1
ATOM 1389 N N . ASP B 1 50 ? -3.924 24.062 7.973 1 98.31 50 ASP B N 1
ATOM 1390 C CA . ASP B 1 50 ? -3.121 24.703 6.93 1 98.31 50 ASP B CA 1
ATOM 1391 C C . ASP B 1 50 ? -3.529 24.203 5.543 1 98.31 50 ASP B C 1
ATOM 1393 O O . ASP B 1 50 ? -3.738 23 5.344 1 98.31 50 ASP B O 1
ATOM 1397 N N . LYS B 1 51 ? -3.59 25.141 4.57 1 98.5 51 LYS B N 1
ATOM 1398 C CA . LYS B 1 51 ? -4.074 24.828 3.232 1 98.5 51 LYS B CA 1
ATOM 1399 C C . LYS B 1 51 ? -3.209 23.75 2.576 1 98.5 51 LYS B C 1
ATOM 1401 O O . LYS B 1 51 ? -3.727 22.844 1.925 1 98.5 51 LYS B O 1
ATOM 1406 N N . HIS B 1 52 ? -1.902 23.812 2.66 1 98.38 52 HIS B N 1
ATOM 1407 C CA . HIS B 1 52 ? -0.991 22.859 2.037 1 98.38 52 HIS B CA 1
ATOM 1408 C C . HIS B 1 52 ? -1.146 21.469 2.643 1 98.38 52 HIS B C 1
ATOM 1410 O O . HIS B 1 52 ? -1.127 20.469 1.924 1 98.38 52 HIS B O 1
ATOM 1416 N N . ILE B 1 53 ? -1.34 21.406 3.947 1 98.69 53 ILE B N 1
ATOM 1417 C CA . ILE B 1 53 ? -1.536 20.141 4.648 1 98.69 53 ILE B CA 1
ATOM 1418 C C . ILE B 1 53 ? -2.816 19.469 4.156 1 98.69 53 ILE B C 1
ATOM 1420 O O . ILE B 1 53 ? -2.822 18.281 3.852 1 98.69 53 ILE B O 1
ATOM 1424 N N . GLN B 1 54 ? -3.869 20.266 4.074 1 98.94 54 GLN B N 1
ATOM 1425 C CA . GLN B 1 54 ? -5.141 19.703 3.625 1 98.94 54 GLN B CA 1
ATOM 1426 C C . GLN B 1 54 ? -5.07 19.297 2.158 1 98.94 54 GLN B C 1
ATOM 1428 O O . GLN B 1 54 ? -5.629 18.266 1.772 1 98.94 54 GLN B O 1
ATOM 1433 N N . GLU B 1 55 ? -4.316 20.062 1.342 1 98.75 55 GLU B N 1
ATOM 1434 C CA . GLU B 1 55 ? -4.121 19.703 -0.06 1 98.75 55 GLU B CA 1
ATOM 1435 C C . GLU B 1 55 ? -3.34 18.391 -0.193 1 98.75 55 GLU B C 1
ATOM 1437 O O . GLU B 1 55 ? -3.637 17.578 -1.062 1 98.75 55 GLU B O 1
ATOM 1442 N N . LEU B 1 56 ? -2.375 18.219 0.641 1 98.75 56 LEU B N 1
ATOM 1443 C CA . LEU B 1 56 ? -1.598 16.984 0.646 1 98.75 56 LEU B CA 1
ATOM 1444 C C . LEU B 1 56 ? -2.48 15.797 0.986 1 98.75 56 LEU B C 1
ATOM 1446 O O . LEU B 1 56 ? -2.359 14.734 0.37 1 98.75 56 LEU B O 1
ATOM 1450 N N . GLY B 1 57 ? -3.295 15.93 1.97 1 98.88 57 GLY B N 1
ATOM 1451 C CA . GLY B 1 57 ? -4.227 14.875 2.32 1 98.88 57 GLY B CA 1
ATOM 1452 C C . GLY B 1 57 ? -5.172 14.508 1.189 1 98.88 57 GLY B C 1
ATOM 1453 O O . GLY B 1 57 ? -5.395 13.328 0.912 1 98.88 57 GLY B O 1
ATOM 1454 N N . ASP B 1 58 ? -5.738 15.562 0.604 1 98.81 58 ASP B N 1
ATOM 1455 C CA . ASP B 1 58 ? -6.633 15.352 -0.532 1 98.81 58 ASP B CA 1
ATOM 1456 C C . ASP B 1 58 ? -5.926 14.602 -1.656 1 98.81 58 ASP B C 1
ATOM 1458 O O . ASP B 1 58 ? -6.461 13.625 -2.188 1 98.81 58 ASP B O 1
ATOM 1462 N N . TRP B 1 59 ? -4.754 14.984 -1.961 1 98.81 59 TRP B N 1
ATOM 1463 C CA . TRP B 1 59 ? -3.949 14.32 -2.984 1 98.81 59 TRP B CA 1
ATOM 1464 C C . TRP B 1 59 ? -3.678 12.867 -2.607 1 98.81 59 TRP B C 1
ATOM 1466 O O . TRP B 1 59 ? -3.744 11.977 -3.457 1 98.81 59 TRP B O 1
ATOM 1476 N N . ALA B 1 60 ? -3.342 12.617 -1.387 1 98.75 60 ALA B N 1
ATOM 1477 C CA . ALA B 1 60 ? -3.047 11.266 -0.928 1 98.75 60 ALA B CA 1
ATOM 1478 C C . ALA B 1 60 ? -4.246 10.344 -1.138 1 98.75 60 ALA B C 1
ATOM 1480 O O . ALA B 1 60 ? -4.09 9.203 -1.585 1 98.75 60 ALA B O 1
ATOM 1481 N N . VAL B 1 61 ? -5.418 10.789 -0.82 1 98.62 61 VAL B N 1
ATOM 1482 C CA . VAL B 1 61 ? -6.629 9.992 -0.973 1 98.62 61 VAL B CA 1
ATOM 1483 C C . VAL B 1 61 ? -6.895 9.727 -2.455 1 98.62 61 VAL B C 1
ATOM 1485 O O . VAL B 1 61 ? -7.258 8.617 -2.84 1 98.62 61 VAL B O 1
ATOM 1488 N N . LEU B 1 62 ? -6.723 10.789 -3.271 1 97.75 62 LEU B N 1
ATOM 1489 C CA . LEU B 1 62 ? -6.887 10.625 -4.711 1 97.75 62 LEU B CA 1
ATOM 1490 C C . LEU B 1 62 ? -5.891 9.609 -5.262 1 97.75 62 LEU B C 1
ATOM 1492 O O . LEU B 1 62 ? -6.258 8.742 -6.047 1 97.75 62 LEU B O 1
ATOM 1496 N N . GLU B 1 63 ? -4.625 9.75 -4.891 1 97.62 63 GLU B N 1
ATOM 1497 C CA . GLU B 1 63 ? -3.586 8.82 -5.332 1 97.62 63 GLU B CA 1
ATOM 1498 C C . GLU B 1 63 ? -3.902 7.391 -4.91 1 97.62 63 GLU B C 1
ATOM 1500 O O . GLU B 1 63 ? -3.736 6.457 -5.695 1 97.62 63 GLU B O 1
ATOM 1505 N N . PHE B 1 64 ? -4.27 7.273 -3.691 1 96.81 64 PHE B N 1
ATOM 1506 C CA . PHE B 1 64 ? -4.676 5.973 -3.176 1 96.81 64 PHE B CA 1
ATOM 1507 C C . PHE B 1 64 ? -5.809 5.387 -4.012 1 96.81 64 PHE B C 1
ATOM 1509 O O . PHE B 1 64 ? -5.742 4.234 -4.438 1 96.81 64 PHE B O 1
ATOM 1516 N N . SER B 1 65 ? -6.805 6.129 -4.184 1 94.62 65 SER B N 1
ATOM 1517 C CA . SER B 1 65 ? -7.957 5.688 -4.961 1 94.62 65 SER B CA 1
ATOM 1518 C C . SER B 1 65 ? -7.543 5.242 -6.359 1 94.62 65 SER B C 1
ATOM 1520 O O . SER B 1 65 ? -8.055 4.242 -6.875 1 94.62 65 SER B O 1
ATOM 1522 N N . LYS B 1 66 ? -6.664 5.949 -6.973 1 94.19 66 LYS B N 1
ATOM 1523 C CA . LYS B 1 66 ? -6.191 5.617 -8.312 1 94.19 66 LYS B CA 1
ATOM 1524 C C . LYS B 1 66 ? -5.41 4.305 -8.312 1 94.19 66 LYS B C 1
ATOM 1526 O O . LYS B 1 66 ? -5.555 3.488 -9.227 1 94.19 66 LYS B O 1
ATOM 1531 N N . ARG B 1 67 ? -4.629 4.027 -7.297 1 93.44 67 ARG B N 1
ATOM 1532 C CA . ARG B 1 67 ? -3.746 2.867 -7.223 1 93.44 67 ARG B CA 1
ATOM 1533 C C . ARG B 1 67 ? -4.543 1.583 -7.012 1 93.44 67 ARG B C 1
ATOM 1535 O O . ARG B 1 67 ? -4.184 0.531 -7.547 1 93.44 67 ARG B O 1
ATOM 1542 N N . VAL B 1 68 ? -5.594 1.658 -6.238 1 93 68 VAL B N 1
ATOM 1543 C CA . VAL B 1 68 ? -6.23 0.406 -5.84 1 93 68 VAL B CA 1
ATOM 1544 C C . VAL B 1 68 ? -7.66 0.36 -6.383 1 93 68 VAL B C 1
ATOM 1546 O O . VAL B 1 68 ? -8.352 -0.647 -6.23 1 93 68 VAL B O 1
ATOM 1549 N N . ASN B 1 69 ? -8.148 1.465 -7.016 1 90.44 69 ASN B N 1
ATOM 1550 C CA . ASN B 1 69 ? -9.477 1.553 -7.609 1 90.44 69 ASN B CA 1
ATOM 1551 C C . ASN B 1 69 ? -10.57 1.354 -6.566 1 90.44 69 ASN B C 1
ATOM 1553 O O . ASN B 1 69 ? -11.508 0.581 -6.781 1 90.44 69 ASN B O 1
ATOM 1557 N N . CYS B 1 70 ? -10.352 1.874 -5.43 1 90.5 70 CYS B N 1
ATOM 1558 C CA . CYS B 1 70 ? -11.359 1.957 -4.375 1 90.5 70 CYS B CA 1
ATOM 1559 C C . CYS B 1 70 ? -11.992 3.344 -4.332 1 90.5 70 CYS B C 1
ATOM 1561 O O . CYS B 1 70 ? -11.281 4.352 -4.348 1 90.5 70 CYS B O 1
ATOM 1563 N N . LEU B 1 71 ? -13.266 3.4 -4.293 1 88.5 71 LEU B N 1
ATOM 1564 C CA . LEU B 1 71 ? -13.961 4.684 -4.258 1 88.5 71 LEU B CA 1
ATOM 1565 C C . LEU B 1 71 ? -14.031 5.223 -2.832 1 88.5 71 LEU B C 1
ATOM 1567 O O . LEU B 1 71 ? -14.797 4.719 -2.01 1 88.5 71 LEU B O 1
ATOM 1571 N N . VAL B 1 72 ? -13.273 6.184 -2.539 1 94.56 72 VAL B N 1
ATOM 1572 C CA . VAL B 1 72 ? -13.242 6.84 -1.235 1 94.56 72 VAL B CA 1
ATOM 1573 C C . VAL B 1 72 ? -13.188 8.359 -1.422 1 94.56 72 VAL B C 1
ATOM 1575 O O . VAL B 1 72 ? -12.789 8.844 -2.482 1 94.56 72 VAL B O 1
ATOM 1578 N N . LYS B 1 73 ? -13.641 9.07 -0.421 1 96.75 73 LYS B N 1
ATOM 1579 C CA . LYS B 1 73 ? -13.672 10.523 -0.449 1 96.75 73 LYS B CA 1
ATOM 1580 C C . LYS B 1 73 ? -12.844 11.117 0.693 1 96.75 73 LYS B C 1
ATOM 1582 O O . LYS B 1 73 ? -12.953 10.664 1.836 1 96.75 73 LYS B O 1
ATOM 1587 N N . PHE B 1 74 ? -12.047 12.086 0.301 1 98.62 74 PHE B N 1
ATOM 1588 C CA . PHE B 1 74 ? -11.305 12.852 1.292 1 98.62 74 PHE B CA 1
ATOM 1589 C C . PHE B 1 74 ? -12.234 13.773 2.074 1 98.62 74 PHE B C 1
ATOM 1591 O O . PHE B 1 74 ? -13.055 14.484 1.485 1 98.62 74 PHE B O 1
ATOM 1598 N N . ASN B 1 75 ? -12.117 13.773 3.406 1 98.81 75 ASN B N 1
ATOM 1599 C CA . ASN B 1 75 ? -12.812 14.758 4.227 1 98.81 75 ASN B CA 1
ATOM 1600 C C . ASN B 1 75 ? -11.852 15.828 4.754 1 98.81 75 ASN B C 1
ATOM 1602 O O . ASN B 1 75 ? -11.977 17 4.41 1 98.81 75 ASN B O 1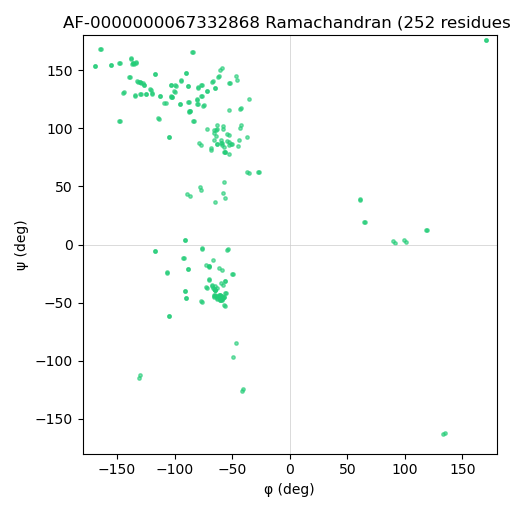
ATOM 1606 N N . LYS B 1 76 ? -10.852 15.422 5.555 1 98.81 76 LYS B N 1
ATOM 1607 C CA . LYS B 1 76 ? -9.875 16.359 6.109 1 98.81 76 LYS B CA 1
ATOM 1608 C C . LYS B 1 76 ? -8.711 15.602 6.75 1 98.81 76 LYS B C 1
ATOM 1610 O O . LYS B 1 76 ? -8.852 14.445 7.152 1 98.81 76 LYS B O 1
ATOM 1615 N N . VAL B 1 77 ? -7.598 16.219 6.789 1 98.88 77 VAL B N 1
ATOM 1616 C CA . VAL B 1 77 ? -6.527 15.781 7.68 1 98.88 77 VAL B CA 1
ATOM 1617 C C . VAL B 1 77 ? -6.84 16.203 9.109 1 98.88 77 VAL B C 1
ATOM 1619 O O . VAL B 1 77 ? -7.125 17.375 9.375 1 98.88 77 VAL B O 1
ATOM 1622 N N . VAL B 1 78 ? -6.801 15.297 10.008 1 98.62 78 VAL B N 1
ATOM 1623 C CA . VAL B 1 78 ? -7.254 15.625 11.359 1 98.62 78 VAL B CA 1
ATOM 1624 C C . VAL B 1 78 ? -6.051 15.742 12.289 1 98.62 78 VAL B C 1
ATOM 1626 O O . VAL B 1 78 ? -6.133 16.391 13.336 1 98.62 78 VAL B O 1
ATOM 1629 N N . SER B 1 79 ? -4.973 15.148 12.031 1 98.06 79 SER B N 1
ATOM 1630 C CA . SER B 1 79 ? -3.721 15.266 12.773 1 98.06 79 SER B CA 1
ATOM 1631 C C . SER B 1 79 ? -2.549 14.719 11.961 1 98.06 79 SER B C 1
ATOM 1633 O O . SER B 1 79 ? -2.738 14.195 10.867 1 98.06 79 SER B O 1
ATOM 1635 N N . GLY B 1 80 ? -1.318 15.023 12.477 1 97.62 80 GLY B N 1
ATOM 1636 C CA . GLY B 1 80 ? -0.15 14.516 11.773 1 97.62 80 GLY B CA 1
ATOM 1637 C C . GLY B 1 80 ? 1.153 15.102 12.281 1 97.62 80 GLY B C 1
ATOM 1638 O O . GLY B 1 80 ? 1.151 15.945 13.188 1 97.62 80 GLY B O 1
ATOM 1639 N N . ARG B 1 81 ? 2.152 14.531 11.664 1 97.19 81 ARG B N 1
ATOM 1640 C CA . ARG B 1 81 ? 3.49 15.047 11.945 1 97.19 81 ARG B CA 1
ATOM 1641 C C . ARG B 1 81 ? 4.316 15.148 10.664 1 97.19 81 ARG B C 1
ATOM 1643 O O . ARG B 1 81 ? 3.939 14.586 9.633 1 97.19 81 ARG B O 1
ATOM 1650 N N . GLN B 1 82 ? 5.32 15.938 10.781 1 96.94 82 GLN B N 1
ATOM 1651 C CA . GLN B 1 82 ? 6.184 16.203 9.625 1 96.94 82 GLN B CA 1
ATOM 1652 C C . GLN B 1 82 ? 7.656 16.172 10.031 1 96.94 82 GLN B C 1
ATOM 1654 O O . GLN B 1 82 ? 7.988 16.359 11.203 1 96.94 82 GLN B O 1
ATOM 1659 N N . GLN B 1 83 ? 8.461 15.898 9.086 1 95.06 83 GLN B N 1
ATOM 1660 C CA . GLN B 1 83 ? 9.898 15.789 9.289 1 95.06 83 GLN B CA 1
ATOM 1661 C C . GLN B 1 83 ? 10.664 16.312 8.086 1 95.06 83 GLN B C 1
ATOM 1663 O O . GLN B 1 83 ? 10.352 15.984 6.941 1 95.06 83 GLN B O 1
ATOM 1668 N N . LEU B 1 84 ? 11.648 17.203 8.445 1 91.62 84 LEU B N 1
ATOM 1669 C CA . LEU B 1 84 ? 12.531 17.703 7.395 1 91.62 84 LEU B CA 1
ATOM 1670 C C . LEU B 1 84 ? 13.719 16.766 7.195 1 91.62 84 LEU B C 1
ATOM 1672 O O . LEU B 1 84 ? 14.508 16.547 8.117 1 91.62 84 LEU B O 1
ATOM 1676 N N . MET B 1 85 ? 13.875 16.094 6.016 1 87.44 85 MET B N 1
ATOM 1677 C CA . MET B 1 85 ? 15.031 15.305 5.625 1 87.44 85 MET B CA 1
ATOM 1678 C C . MET B 1 85 ? 15.508 15.688 4.227 1 87.44 85 MET B C 1
ATOM 1680 O O . MET B 1 85 ? 15.961 16.812 4.008 1 87.44 85 MET B O 1
ATOM 1684 N N . SER B 1 86 ? 15.508 15 3.225 1 86.5 86 SER B N 1
ATOM 1685 C CA . SER B 1 86 ? 15.75 15.32 1.823 1 86.5 86 SER B CA 1
ATOM 1686 C C . SER B 1 86 ? 14.461 15.773 1.135 1 86.5 86 SER B C 1
ATOM 1688 O O . SER B 1 86 ? 14.281 15.547 -0.063 1 86.5 86 SER B O 1
ATOM 1690 N N . GLY B 1 87 ? 13.789 16.531 1.84 1 94.06 87 GLY B N 1
ATOM 1691 C CA . GLY B 1 87 ? 12.422 16.953 1.579 1 94.06 87 GLY B CA 1
ATOM 1692 C C . GLY B 1 87 ? 11.539 16.891 2.809 1 94.06 87 GLY B C 1
ATOM 1693 O O . GLY B 1 87 ? 12.031 16.984 3.938 1 94.06 87 GLY B O 1
ATOM 1694 N N . MET B 1 88 ? 10.289 16.906 2.562 1 96.88 88 MET B N 1
ATOM 1695 C CA . MET B 1 88 ? 9.367 16.844 3.695 1 96.88 88 MET B CA 1
ATOM 1696 C C . MET B 1 88 ? 8.664 15.492 3.754 1 96.88 88 MET B C 1
ATOM 1698 O O . MET B 1 88 ? 8.109 15.031 2.754 1 96.88 88 MET B O 1
ATOM 1702 N N . ASN B 1 89 ? 8.859 14.844 4.875 1 97.5 89 ASN B N 1
ATOM 1703 C CA . ASN B 1 89 ? 8.047 13.664 5.176 1 97.5 89 ASN B CA 1
ATOM 1704 C C . ASN B 1 89 ? 6.832 14.023 6.027 1 97.5 89 ASN B C 1
ATOM 1706 O O . ASN B 1 89 ? 6.93 14.844 6.938 1 97.5 89 ASN B O 1
ATOM 1710 N N . TYR B 1 90 ? 5.723 13.336 5.676 1 97.81 90 TYR B N 1
ATOM 1711 C CA . TYR B 1 90 ? 4.5 13.539 6.449 1 97.81 90 TYR B CA 1
ATOM 1712 C C . TYR B 1 90 ? 3.891 12.203 6.863 1 97.81 90 TYR B C 1
ATOM 1714 O O . TYR B 1 90 ? 3.908 11.242 6.094 1 97.81 90 TYR B O 1
ATOM 1722 N N . GLU B 1 91 ? 3.432 12.172 8.023 1 98.19 91 GLU B N 1
ATOM 1723 C CA . GLU B 1 91 ? 2.428 11.211 8.461 1 98.19 91 GLU B CA 1
ATOM 1724 C C . GLU B 1 91 ? 1.112 11.898 8.805 1 98.19 91 GLU B C 1
ATOM 1726 O O . GLU B 1 91 ? 1.021 12.609 9.812 1 98.19 91 GLU B O 1
ATOM 1731 N N . HIS B 1 92 ? 0.125 11.703 7.938 1 98.69 92 HIS B N 1
ATOM 1732 C CA . HIS B 1 92 ? -1.187 12.312 8.125 1 98.69 92 HIS B CA 1
ATOM 1733 C C . HIS B 1 92 ? -2.197 11.297 8.648 1 98.69 92 HIS B C 1
ATOM 1735 O O . HIS B 1 92 ? -2.213 10.141 8.203 1 98.69 92 HIS B O 1
ATOM 1741 N N . ILE B 1 93 ? -2.994 11.656 9.57 1 98.81 93 ILE B N 1
ATOM 1742 C CA . ILE B 1 93 ? -4.246 10.961 9.844 1 98.81 93 ILE B CA 1
ATOM 1743 C C . ILE B 1 93 ? -5.395 11.656 9.117 1 98.81 93 ILE B C 1
ATOM 1745 O O . ILE B 1 93 ? -5.66 12.836 9.352 1 98.81 93 ILE B O 1
ATOM 1749 N N . ILE B 1 94 ? -6.016 10.891 8.289 1 98.81 94 ILE B N 1
ATOM 1750 C CA . ILE B 1 94 ? -6.992 11.453 7.367 1 98.81 94 ILE B CA 1
ATOM 1751 C C . ILE B 1 94 ? -8.359 10.82 7.613 1 98.81 94 ILE B C 1
ATOM 1753 O O . ILE B 1 94 ? -8.469 9.594 7.734 1 98.81 94 ILE B O 1
ATOM 1757 N N . ASP B 1 95 ? -9.32 11.633 7.74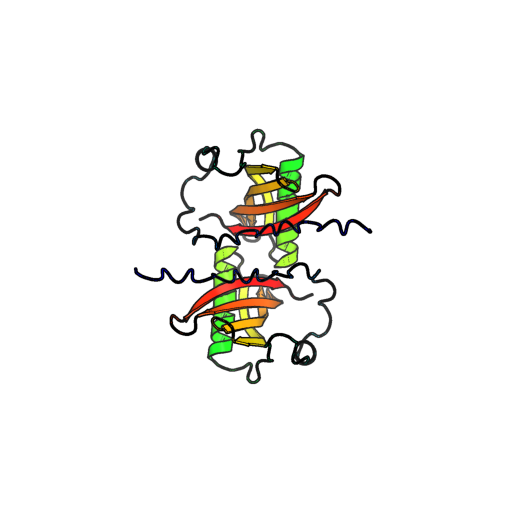6 1 98.69 95 ASP B N 1
ATOM 1758 C CA . ASP B 1 95 ? -10.719 11.203 7.75 1 98.69 95 ASP B CA 1
ATOM 1759 C C . ASP B 1 95 ? -11.219 10.969 6.328 1 98.69 95 ASP B C 1
ATOM 1761 O O . ASP B 1 95 ? -11.18 11.875 5.492 1 98.69 95 ASP B O 1
ATOM 1765 N N . VAL B 1 96 ? -11.648 9.75 6.082 1 98 96 VAL B N 1
ATOM 1766 C CA . VAL B 1 96 ? -12.039 9.312 4.746 1 98 96 VAL B CA 1
ATOM 1767 C C . VAL B 1 96 ? -13.445 8.711 4.785 1 98 96 VAL B C 1
ATOM 1769 O O . VAL B 1 96 ? -13.789 7.984 5.719 1 98 96 VAL B O 1
ATOM 1772 N N . THR B 1 97 ? -14.266 9.055 3.785 1 96.75 97 THR B N 1
ATOM 1773 C CA . THR B 1 97 ? -15.578 8.43 3.629 1 96.75 97 THR B CA 1
ATOM 1774 C C . THR B 1 97 ? -15.547 7.375 2.525 1 96.75 97 THR B C 1
ATOM 1776 O O . THR B 1 97 ? -15.102 7.652 1.41 1 96.75 97 THR B O 1
ATOM 1779 N N . HIS B 1 98 ? -15.977 6.172 2.84 1 91.88 98 HIS B N 1
ATOM 1780 C CA . HIS B 1 98 ? -16.062 5.09 1.864 1 91.88 98 HIS B CA 1
ATOM 1781 C C . HIS B 1 98 ? -17.359 5.16 1.074 1 91.88 98 HIS B C 1
ATOM 1783 O O . HIS B 1 98 ? -18.281 5.883 1.453 1 91.88 98 HIS B O 1
ATOM 1789 N N . PHE B 1 99 ? -17.344 4.414 0.015 1 85.62 99 PHE B N 1
ATOM 1790 C CA . PHE B 1 99 ? -18.484 4.391 -0.891 1 85.62 99 PHE B CA 1
ATOM 1791 C C . PHE B 1 99 ? -19.766 4.008 -0.146 1 85.62 99 PHE B C 1
ATOM 1793 O O . PHE B 1 99 ? -20.844 4.477 -0.488 1 85.62 99 PHE B O 1
ATOM 1800 N N . GLU B 1 100 ? -19.688 3.162 0.92 1 83.44 100 GLU B N 1
ATOM 1801 C CA . GLU B 1 100 ? -20.844 2.717 1.688 1 83.44 100 GLU B CA 1
ATOM 1802 C C . GLU B 1 100 ? -21.344 3.816 2.621 1 83.44 100 GLU B C 1
ATOM 1804 O O . GLU B 1 100 ? -22.375 3.652 3.293 1 83.44 100 GLU B O 1
ATOM 1809 N N . GLY B 1 101 ? -20.672 4.926 2.67 1 88.94 101 GLY B N 1
ATOM 1810 C CA . GLY B 1 101 ? -21.078 6.043 3.512 1 88.94 101 GLY B CA 1
ATOM 1811 C C . GLY B 1 101 ? -20.453 6.004 4.895 1 88.94 101 GLY B C 1
ATOM 1812 O O . GLY B 1 101 ? -20.75 6.844 5.742 1 88.94 101 GLY B O 1
ATOM 1813 N N . LYS B 1 102 ? -19.625 5.008 5.125 1 91.81 102 LYS B N 1
ATOM 1814 C CA . LYS B 1 102 ? -18.969 4.895 6.418 1 91.81 102 LYS B CA 1
ATOM 1815 C C . LYS B 1 102 ? -17.656 5.676 6.438 1 91.81 102 LYS B C 1
ATOM 1817 O O . LYS B 1 102 ? -16.875 5.621 5.48 1 91.81 102 LYS B O 1
ATOM 1822 N N . ASP B 1 103 ? -17.453 6.398 7.551 1 95.12 103 ASP B N 1
ATOM 1823 C CA . ASP B 1 103 ? -16.203 7.125 7.719 1 95.12 103 ASP B CA 1
ATOM 1824 C C . ASP B 1 103 ? -15.148 6.262 8.414 1 95.12 103 ASP B C 1
ATOM 1826 O O . ASP B 1 103 ? -15.492 5.363 9.188 1 95.12 103 ASP B O 1
ATOM 1830 N N . GLY B 1 104 ? -13.914 6.504 8.047 1 96 104 GLY B N 1
ATOM 1831 C CA . GLY B 1 104 ? -12.773 5.902 8.719 1 96 104 GLY B CA 1
ATOM 1832 C C . GLY B 1 104 ? -11.547 6.797 8.727 1 96 104 GLY B C 1
ATOM 1833 O O . GLY B 1 104 ? -11.445 7.73 7.922 1 96 104 GLY B O 1
ATOM 1834 N N . LYS B 1 105 ? -10.68 6.52 9.734 1 98.19 105 LYS B N 1
ATOM 1835 C CA . LYS B 1 105 ? -9.406 7.23 9.797 1 98.19 105 LYS B CA 1
ATOM 1836 C C . LYS B 1 105 ? -8.273 6.395 9.219 1 98.19 105 LYS B C 1
ATOM 1838 O O . LYS B 1 105 ? -8.195 5.191 9.469 1 98.19 105 LYS B O 1
ATOM 1843 N N . TYR B 1 106 ? -7.5 7.105 8.461 1 98.25 106 TYR B N 1
ATOM 1844 C CA . TYR B 1 106 ? -6.391 6.445 7.785 1 98.25 106 TYR B CA 1
ATOM 1845 C C . TYR B 1 106 ? -5.078 7.172 8.047 1 98.25 106 TYR B C 1
ATOM 1847 O O . TYR B 1 106 ? -5.035 8.406 8.07 1 98.25 106 TYR B O 1
ATOM 1855 N N . LYS B 1 107 ? -4.059 6.414 8.258 1 98.31 107 LYS B N 1
ATOM 1856 C CA . LYS B 1 107 ? -2.705 6.965 8.258 1 98.31 107 LYS B CA 1
ATOM 1857 C C . LYS B 1 107 ? -2.107 6.957 6.855 1 98.31 107 LYS B C 1
ATOM 1859 O O . LYS B 1 107 ? -2.043 5.91 6.211 1 98.31 107 LYS B O 1
ATOM 1864 N N . ALA B 1 108 ? -1.722 8.047 6.383 1 98.69 108 ALA B N 1
ATOM 1865 C CA . ALA B 1 108 ? -1.012 8.203 5.117 1 98.69 108 ALA B CA 1
ATOM 1866 C C . ALA B 1 108 ? 0.424 8.672 5.348 1 98.69 108 ALA B C 1
ATOM 1868 O O . ALA B 1 108 ? 0.662 9.625 6.086 1 98.69 108 ALA B O 1
ATOM 1869 N N . GLU B 1 109 ? 1.339 7.969 4.781 1 98.06 109 GLU B N 1
ATOM 1870 C CA . GLU B 1 109 ? 2.732 8.398 4.734 1 98.06 109 GLU B CA 1
ATOM 1871 C C . GLU B 1 109 ? 3.096 8.945 3.357 1 98.06 109 GLU B C 1
ATOM 1873 O O . GLU B 1 109 ? 2.877 8.273 2.344 1 98.06 109 GLU B O 1
ATOM 1878 N N . LEU B 1 110 ? 3.652 10.172 3.441 1 97.81 110 LEU B N 1
ATOM 1879 C CA . LEU B 1 110 ? 3.932 10.891 2.203 1 97.81 110 LEU B CA 1
ATOM 1880 C C . LEU B 1 110 ? 5.336 11.484 2.227 1 97.81 110 LEU B C 1
ATOM 1882 O O . LEU B 1 110 ? 5.879 11.758 3.299 1 97.81 110 LEU B O 1
ATOM 1886 N N . HIS B 1 111 ? 5.859 11.719 0.994 1 97.69 111 HIS B N 1
ATOM 1887 C CA . HIS B 1 111 ? 7.09 12.469 0.778 1 97.69 111 HIS B CA 1
ATOM 1888 C C . HIS B 1 111 ? 6.895 13.555 -0.272 1 97.69 111 HIS B C 1
ATOM 1890 O O . HIS B 1 111 ? 6.266 13.32 -1.306 1 97.69 111 HIS B O 1
ATOM 1896 N N . GLU B 1 112 ? 7.312 14.75 0.096 1 98.06 112 GLU B N 1
ATOM 1897 C CA . GLU B 1 112 ? 7.297 15.852 -0.863 1 98.06 112 GLU B CA 1
ATOM 1898 C C . GLU B 1 112 ? 8.68 16.484 -0.995 1 98.06 112 GLU B C 1
ATOM 1900 O O . GLU B 1 112 ? 9.273 16.891 0.002 1 98.06 112 GLU B O 1
ATOM 1905 N N . GLN B 1 113 ? 9.078 16.609 -2.277 1 96.38 113 GLN B N 1
ATOM 1906 C CA . GLN B 1 113 ? 10.352 17.266 -2.545 1 96.38 113 GLN B CA 1
ATOM 1907 C C . GLN B 1 113 ? 10.234 18.781 -2.396 1 96.38 113 GLN B C 1
ATOM 1909 O O . GLN B 1 113 ? 9.25 19.375 -2.828 1 96.38 113 GLN B O 1
ATOM 1914 N N . GLU B 1 114 ? 11.211 19.344 -1.783 1 88.69 114 GLU B N 1
ATOM 1915 C CA . GLU B 1 114 ? 11.188 20.766 -1.453 1 88.69 114 GLU B CA 1
ATOM 1916 C C . GLU B 1 114 ? 11.211 21.625 -2.715 1 88.69 114 GLU B C 1
ATOM 1918 O O . GLU B 1 114 ? 10.414 22.547 -2.855 1 88.69 114 GLU B O 1
ATOM 1923 N N . LEU B 1 115 ? 12.023 21.359 -3.682 1 90.19 115 LEU B N 1
ATOM 1924 C CA . LEU B 1 115 ? 12.227 22.219 -4.844 1 90.19 115 LEU B CA 1
ATOM 1925 C C . LEU B 1 115 ? 11.258 21.844 -5.965 1 90.19 115 LEU B C 1
ATOM 1927 O O . LEU B 1 115 ? 10.594 22.719 -6.523 1 90.19 115 LEU B O 1
ATOM 1931 N N . THR B 1 116 ? 11.078 20.656 -6.285 1 94.44 116 THR B N 1
ATOM 1932 C CA . THR B 1 116 ? 10.258 20.234 -7.414 1 94.44 116 THR B CA 1
ATOM 1933 C C . THR B 1 116 ? 8.797 20.062 -6.992 1 94.44 116 THR B C 1
ATOM 1935 O O . THR B 1 116 ? 7.91 19.984 -7.84 1 94.44 116 THR B O 1
ATOM 1938 N N . LYS B 1 117 ? 8.523 19.875 -5.711 1 94.5 117 LYS B N 1
ATOM 1939 C CA . LYS B 1 117 ? 7.199 19.641 -5.145 1 94.5 117 LYS B CA 1
ATOM 1940 C C . LYS B 1 117 ? 6.613 18.312 -5.625 1 94.5 117 LYS B C 1
ATOM 1942 O O . LYS B 1 117 ? 5.402 18.109 -5.551 1 94.5 117 LYS B O 1
ATOM 1947 N N . LYS B 1 118 ? 7.527 17.469 -6.094 1 97.25 118 LYS B N 1
ATOM 1948 C CA . LYS B 1 118 ? 7.074 16.125 -6.438 1 97.25 118 LYS B CA 1
ATOM 1949 C C . LYS B 1 118 ? 6.648 15.359 -5.191 1 97.25 118 LYS B C 1
ATOM 1951 O O . LYS B 1 118 ? 7.316 15.422 -4.156 1 97.25 118 LYS B O 1
ATOM 1956 N N . ARG B 1 119 ? 5.574 14.594 -5.293 1 98.06 119 ARG B N 1
ATOM 1957 C CA . ARG B 1 119 ? 4.984 13.891 -4.16 1 98.06 119 ARG B CA 1
ATOM 1958 C C . ARG B 1 119 ? 5.035 12.383 -4.363 1 98.06 119 ARG B C 1
ATOM 1960 O O . ARG B 1 119 ? 4.957 11.898 -5.492 1 98.06 119 ARG B O 1
ATOM 1967 N N . GLN B 1 120 ? 5.18 11.727 -3.314 1 97.69 120 GLN B N 1
ATOM 1968 C CA . GLN B 1 120 ? 5.07 10.273 -3.303 1 97.69 120 GLN B CA 1
ATOM 1969 C C . GLN B 1 120 ? 4.219 9.797 -2.131 1 97.69 120 GLN B C 1
ATOM 1971 O O . GLN B 1 120 ? 4.426 10.227 -0.992 1 97.69 120 GLN B O 1
ATOM 1976 N N . LEU B 1 121 ? 3.195 8.945 -2.459 1 98.12 121 LEU B N 1
ATOM 1977 C CA . LEU B 1 121 ? 2.445 8.25 -1.42 1 98.12 121 LEU B CA 1
ATOM 1978 C C . LEU B 1 121 ? 3.139 6.945 -1.034 1 98.12 121 LEU B C 1
ATOM 1980 O O . LEU B 1 121 ? 3.236 6.023 -1.849 1 98.12 121 LEU B O 1
ATOM 1984 N N . LEU B 1 122 ? 3.613 6.852 0.186 1 96.25 122 LEU B N 1
ATOM 1985 C CA . LEU B 1 122 ? 4.41 5.711 0.625 1 96.25 122 LEU B CA 1
ATOM 1986 C C . LEU B 1 122 ? 3.521 4.625 1.22 1 96.25 122 LEU B C 1
ATOM 1988 O O . LEU B 1 122 ? 3.789 3.436 1.046 1 96.25 122 LEU B O 1
ATOM 1992 N N . SER B 1 123 ? 2.584 4.965 1.934 1 96.38 123 SER B N 1
ATOM 1993 C CA . SER B 1 123 ? 1.638 4.004 2.492 1 96.38 123 SER B CA 1
ATOM 1994 C C . SER B 1 123 ? 0.299 4.664 2.805 1 96.38 123 SER B C 1
ATOM 1996 O O . SER B 1 123 ? 0.225 5.883 2.967 1 96.38 123 SER B O 1
ATOM 1998 N N . PHE B 1 124 ? -0.752 3.918 2.82 1 97.31 124 PHE B N 1
ATOM 1999 C CA . PHE B 1 124 ? -2.121 4.312 3.135 1 97.31 124 PHE B CA 1
ATOM 2000 C C . PHE B 1 124 ? -2.875 3.166 3.797 1 97.31 124 PHE B C 1
ATOM 2002 O O . PHE B 1 124 ? -3.229 2.186 3.139 1 97.31 124 PHE B O 1
ATOM 2009 N N . MET B 1 125 ? -3.088 3.32 5.125 1 96.25 125 MET B N 1
ATOM 2010 C CA . MET B 1 125 ? -3.654 2.197 5.867 1 96.25 125 MET B CA 1
ATOM 2011 C C . MET B 1 125 ? -4.688 2.678 6.879 1 96.25 125 MET B C 1
ATOM 2013 O O . MET B 1 125 ? -4.52 3.734 7.492 1 96.25 125 MET B O 1
ATOM 2017 N N . LYS B 1 126 ? -5.707 1.897 7.062 1 95.94 126 LYS B N 1
ATOM 2018 C CA . LYS B 1 126 ? -6.719 2.219 8.062 1 95.94 126 LYS B CA 1
ATOM 2019 C C . LYS B 1 126 ? -6.133 2.186 9.469 1 95.94 126 LYS B C 1
ATOM 2021 O O . LYS B 1 126 ? -5.348 1.293 9.805 1 95.94 126 LYS B O 1
ATOM 2026 N N . VAL B 1 127 ? -6.52 3.273 10.234 1 94.38 127 VAL B N 1
ATOM 2027 C CA . VAL B 1 127 ? -6.094 3.336 11.625 1 94.38 127 VAL B CA 1
ATOM 2028 C C . VAL B 1 127 ? -7.008 2.467 12.484 1 94.38 127 VAL B C 1
ATOM 2030 O O . VAL B 1 127 ? -8.234 2.514 12.344 1 94.38 127 VAL B O 1
ATOM 2033 N N . ASN B 1 128 ? -6.57 1.476 13.289 1 78.5 128 ASN B N 1
ATOM 2034 C CA . ASN B 1 128 ? -7.375 0.625 14.156 1 78.5 128 ASN B CA 1
ATOM 2035 C C . ASN B 1 128 ? -7.656 1.299 15.5 1 78.5 128 ASN B C 1
ATOM 2037 O O . ASN B 1 128 ? -6.867 2.127 15.953 1 78.5 128 ASN B O 1
#

Radius of gyration: 21.93 Å; Cα contacts (8 Å, |Δi|>4): 419; chains: 2; bounding box: 76×50×46 Å

InterPro domains:
  IPR000010 Cystatin domain [PF16845] (45-127)
  IPR000010 Cystatin domain [SM00043] (37-127)
  IPR000010 Cystatin domain [cd00042] (41-124)
  IPR027214 Cystatin [PTHR47116] (1-127)
  IPR046350 Cystatin superfamily [SSF54403] (41-126)

Sequence (256 aa):
MRTTSFLLIVVVVIMYAIGVPATGCGESMGTRLWNTTGANGWEPIKNINDKHIQELGDWAVLEFSKRVNCLVKFNKVVSGRQQLMSGMNYEHIIDVTHFEGKDGKYKAELHEQELTKKRQLLSFMKVNMRTTSFLLIVVVVIMYAIGVPATGCGESMGTRLWNTTGANGWEPIKNINDKHIQELGDWAVLEFSKRVNCLVKFNKVVSGRQQLMSGMNYEHIIDVTHFEGKDGKYKAELHEQELTKKRQLLSFMKVN

Secondary structure (DSSP, 8-state):
------------------------TTS--HHHHH-S--TTSEEE-S-TT-HHHHHHHHHHHHHHHHHHT--EEEEEEEEEEEEESSSEEEEEEEEEEETTS-EEEEEEEEEE-TTT--EEEEEEEE--/------------------------TTS--HHHHH-S--TTSEEE-S-TT-HHHHHHHHHHHHHHHHHHT--EEEEEEEEEEEEESSSEEEEEEEEEEETTS-EEEEEEEEEE-TTT--EEEEEEEE--

Organism: Triticum aestivum (NCBI:txid4565)

pLDDT: mean 78.24, std 26.93, range [28.39, 98.94]